Protein AF-A0A087T922-F1 (afdb_monomer_lite)

pLDDT: mean 79.14, std 16.6, range [36.19, 95.75]

InterPro domains:
  IPR006621 Nose resistant-to-fluoxetine protein, N-terminal [PF20146] (92-234)
  IPR006621 Nose resistant-to-fluoxetine protein, N-terminal [SM00703] (89-254)
  IPR052728 Oxygen and lipid transport regulator [PTHR11161] (80-289)

Structure (mmCIF, N/CA/C/O backbone):
data_AF-A0A087T922-F1
#
_entry.id   AF-A0A087T922-F1
#
loop_
_atom_site.group_PDB
_atom_site.id
_atom_site.type_symbol
_atom_site.label_atom_id
_atom_site.label_alt_id
_atom_site.label_comp_id
_atom_site.label_asym_id
_atom_site.label_entity_id
_atom_site.label_seq_id
_atom_site.pdbx_PDB_ins_code
_atom_site.Cartn_x
_atom_site.Cartn_y
_atom_site.Cartn_z
_atom_site.occupancy
_atom_site.B_iso_or_equiv
_atom_site.auth_seq_id
_atom_site.auth_comp_id
_atom_site.auth_asym_id
_atom_site.auth_atom_id
_atom_site.pdbx_PDB_model_num
ATOM 1 N N . MET A 1 1 ? 35.712 -19.253 -47.007 1.00 46.88 1 MET A N 1
ATOM 2 C CA . MET A 1 1 ? 35.927 -18.310 -45.884 1.00 46.88 1 MET A CA 1
ATOM 3 C C . MET A 1 1 ? 34.688 -18.091 -45.005 1.00 46.88 1 MET A C 1
ATOM 5 O O . MET A 1 1 ? 34.848 -18.107 -43.796 1.00 46.88 1 MET A O 1
ATOM 9 N N . ALA A 1 2 ? 33.461 -18.000 -45.538 1.00 45.00 2 ALA A N 1
ATOM 10 C CA . ALA A 1 2 ? 32.244 -17.789 -44.726 1.00 45.00 2 ALA A CA 1
ATOM 11 C C . ALA A 1 2 ? 31.923 -18.900 -43.692 1.00 45.00 2 ALA A C 1
ATOM 13 O O . ALA A 1 2 ? 31.422 -18.611 -42.611 1.00 45.00 2 ALA A O 1
ATOM 14 N N . ARG A 1 3 ? 32.278 -20.165 -43.967 1.00 44.00 3 ARG A N 1
ATOM 15 C CA . ARG A 1 3 ? 32.088 -21.291 -43.026 1.00 44.00 3 ARG A CA 1
ATOM 16 C C . ARG A 1 3 ? 32.984 -21.233 -41.780 1.00 44.00 3 ARG A C 1
ATOM 18 O O . ARG A 1 3 ? 32.587 -21.737 -40.738 1.00 44.00 3 ARG A O 1
ATOM 25 N N . TYR A 1 4 ? 34.151 -20.594 -41.869 1.00 47.62 4 TYR A N 1
ATOM 26 C CA . TYR A 1 4 ? 35.076 -20.464 -40.735 1.00 47.62 4 TYR A CA 1
ATOM 27 C C . TYR A 1 4 ? 34.654 -19.358 -39.761 1.00 47.62 4 TYR A C 1
ATOM 29 O O . TYR A 1 4 ? 34.869 -19.488 -38.561 1.00 47.62 4 TYR A O 1
ATOM 37 N N . VAL A 1 5 ? 33.994 -18.303 -40.251 1.00 52.38 5 VAL A N 1
ATOM 38 C CA . VAL A 1 5 ? 33.525 -17.186 -39.413 1.00 52.38 5 VAL A CA 1
ATOM 39 C C . VAL A 1 5 ? 32.353 -17.614 -38.523 1.00 52.38 5 VAL A C 1
ATOM 41 O O . VAL A 1 5 ? 32.323 -17.266 -37.347 1.00 52.38 5 VAL A O 1
ATOM 44 N N . VAL A 1 6 ? 31.439 -18.438 -39.050 1.00 54.94 6 VAL A N 1
ATOM 45 C CA . VAL A 1 6 ? 30.295 -18.983 -38.295 1.00 54.94 6 VAL A CA 1
ATOM 46 C C . VAL A 1 6 ? 30.752 -19.989 -37.234 1.00 54.94 6 VAL A C 1
ATOM 48 O O . VAL A 1 6 ? 30.270 -19.953 -36.107 1.00 54.94 6 VAL A O 1
ATOM 51 N N . TYR A 1 7 ? 31.738 -20.833 -37.556 1.00 55.91 7 TYR A N 1
ATOM 52 C CA . TYR A 1 7 ? 32.341 -21.745 -36.578 1.00 55.91 7 TYR A CA 1
ATOM 53 C C . TYR A 1 7 ? 33.072 -20.991 -35.463 1.00 55.91 7 TYR A C 1
ATOM 55 O O . TYR A 1 7 ? 32.940 -21.346 -34.296 1.00 55.91 7 TYR A O 1
ATOM 63 N N . CYS A 1 8 ? 33.790 -19.917 -35.804 1.00 50.44 8 CYS A N 1
ATOM 64 C CA . CYS A 1 8 ? 34.473 -19.082 -34.818 1.00 50.44 8 CYS A CA 1
ATOM 65 C C . CYS A 1 8 ? 33.473 -18.387 -33.875 1.00 50.44 8 CYS A C 1
ATOM 67 O O . CYS A 1 8 ? 33.693 -18.363 -32.670 1.00 50.44 8 CYS A O 1
ATOM 69 N N . TRP A 1 9 ? 32.329 -17.921 -34.395 1.00 54.78 9 TRP A N 1
ATOM 70 C CA . TRP A 1 9 ? 31.249 -17.333 -33.590 1.00 54.78 9 TRP A CA 1
ATOM 71 C C . TRP A 1 9 ? 30.543 -18.337 -32.669 1.00 54.78 9 TRP A C 1
ATOM 73 O O . TRP A 1 9 ? 30.231 -18.012 -31.528 1.00 54.78 9 TRP A O 1
ATOM 83 N N . LEU A 1 10 ? 30.311 -19.570 -33.125 1.00 54.94 10 LEU A N 1
ATOM 84 C CA . LEU A 1 10 ? 29.690 -20.611 -32.297 1.00 54.94 10 LEU A CA 1
ATOM 85 C C . LEU A 1 10 ? 30.625 -21.092 -31.178 1.00 54.94 10 LEU A C 1
ATOM 87 O O . LEU A 1 10 ? 30.169 -21.373 -30.069 1.00 54.94 10 LEU A O 1
ATOM 91 N N . ILE A 1 11 ? 31.935 -21.131 -31.438 1.00 63.56 11 ILE A N 1
ATOM 92 C CA . ILE A 1 11 ? 32.941 -21.501 -30.435 1.00 63.56 11 ILE A CA 1
ATOM 93 C C . ILE A 1 11 ? 33.107 -20.387 -29.394 1.00 63.56 11 ILE A C 1
ATOM 95 O O . ILE A 1 11 ? 33.157 -20.688 -28.203 1.00 63.56 11 ILE A O 1
ATOM 99 N N . THR A 1 12 ? 33.124 -19.109 -29.792 1.00 59.47 12 THR A N 1
ATOM 100 C CA . THR A 1 12 ? 33.213 -17.998 -28.827 1.00 59.47 12 THR A CA 1
ATOM 101 C C . THR A 1 12 ? 31.952 -17.876 -27.972 1.00 59.47 12 THR A C 1
ATOM 103 O O . THR A 1 12 ? 32.062 -17.646 -26.769 1.00 59.47 12 THR A O 1
ATOM 106 N N . PHE A 1 13 ? 30.765 -18.111 -28.539 1.00 59.62 13 PHE A N 1
ATOM 107 C CA . PHE A 1 13 ? 29.508 -18.095 -27.783 1.00 59.62 13 PHE A CA 1
ATOM 108 C C . PHE A 1 13 ? 29.418 -19.266 -26.789 1.00 59.62 13 PHE A C 1
ATOM 110 O O . PHE A 1 13 ? 29.043 -19.068 -25.635 1.00 59.62 13 PHE A O 1
ATOM 117 N N . SER A 1 14 ? 29.860 -20.463 -27.192 1.00 58.66 14 SER A N 1
ATOM 118 C CA . SER A 1 14 ? 30.008 -21.631 -26.308 1.00 58.66 14 SER A CA 1
ATOM 119 C C . SER A 1 14 ? 30.983 -21.366 -25.151 1.00 58.66 14 SER A C 1
ATOM 121 O O . SER A 1 14 ? 30.680 -21.664 -23.995 1.00 58.66 14 SER A O 1
ATOM 123 N N . TYR A 1 15 ? 32.118 -20.713 -25.428 1.00 59.41 15 TYR A N 1
ATOM 124 C CA . TYR A 1 15 ? 33.128 -20.392 -24.415 1.00 59.41 15 TYR A CA 1
ATOM 125 C C . TYR A 1 15 ? 32.652 -19.327 -23.411 1.00 59.41 15 TYR A C 1
ATOM 127 O O . TYR A 1 15 ? 32.953 -19.416 -22.221 1.00 59.41 15 TYR A O 1
ATOM 135 N N . ILE A 1 16 ? 31.856 -18.347 -23.858 1.00 59.47 16 ILE A N 1
ATOM 136 C CA . ILE A 1 16 ? 31.241 -17.326 -22.989 1.00 59.47 16 ILE A CA 1
ATOM 137 C C . ILE A 1 16 ? 30.156 -17.944 -22.096 1.00 59.47 16 ILE A C 1
ATOM 139 O O . ILE A 1 16 ? 30.060 -17.592 -20.919 1.00 59.47 16 ILE A O 1
ATOM 143 N N . VAL A 1 17 ? 29.368 -18.893 -22.612 1.00 54.69 17 VAL A N 1
ATOM 144 C CA . VAL A 1 17 ? 28.369 -19.624 -21.815 1.00 54.69 17 VAL A CA 1
ATOM 145 C C . VAL A 1 17 ? 29.054 -20.525 -20.781 1.00 54.69 17 VAL A C 1
ATOM 147 O O . VAL A 1 17 ? 28.658 -20.519 -19.619 1.00 54.69 17 VAL A O 1
ATOM 150 N N . LEU A 1 18 ? 30.144 -21.210 -21.142 1.00 53.03 18 LEU A N 1
ATOM 151 C CA . LEU A 1 18 ? 30.932 -22.018 -20.203 1.00 53.03 18 LEU A CA 1
ATOM 152 C C . LEU A 1 18 ? 31.628 -21.173 -19.121 1.00 53.03 18 LEU A C 1
ATOM 154 O O . LEU A 1 18 ? 31.643 -21.577 -17.959 1.00 53.03 18 LEU A O 1
ATOM 158 N N . LEU A 1 19 ? 32.131 -19.978 -19.449 1.00 50.09 19 LEU A N 1
ATOM 159 C CA . LEU A 1 19 ? 32.723 -19.064 -18.460 1.00 50.09 19 LEU A CA 1
ATOM 160 C C . LEU A 1 19 ? 31.688 -18.489 -17.478 1.00 50.09 19 LEU A C 1
ATOM 162 O O . LEU A 1 19 ? 31.996 -18.355 -16.294 1.00 50.09 19 LEU A O 1
ATOM 166 N N . ASN A 1 20 ? 30.457 -18.217 -17.925 1.00 47.72 20 ASN A N 1
ATOM 167 C CA . ASN A 1 20 ? 29.383 -17.735 -17.044 1.00 47.72 20 ASN A CA 1
ATOM 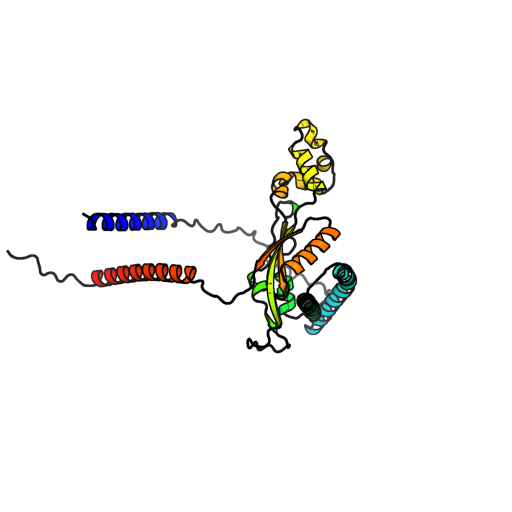168 C C . ASN A 1 20 ? 28.758 -18.852 -16.191 1.00 47.72 20 ASN A C 1
ATOM 170 O O . ASN A 1 20 ? 28.326 -18.601 -15.067 1.00 47.72 20 ASN A O 1
ATOM 174 N N . VAL A 1 21 ? 28.761 -20.101 -16.670 1.00 48.81 21 VAL A N 1
ATOM 175 C CA . VAL A 1 21 ? 28.327 -21.262 -15.873 1.00 48.81 21 VAL A CA 1
ATOM 176 C C . VAL A 1 21 ? 29.380 -21.631 -14.817 1.00 48.81 21 VAL A C 1
ATOM 178 O O . VAL A 1 21 ? 29.024 -22.045 -13.713 1.00 48.81 21 VAL A O 1
ATOM 181 N N . CYS A 1 22 ? 30.671 -21.391 -15.078 1.00 43.53 22 CYS A N 1
ATOM 182 C CA . CYS A 1 22 ? 31.738 -21.673 -14.111 1.00 43.53 22 CYS A CA 1
ATOM 183 C C . CYS A 1 22 ? 31.907 -20.606 -13.008 1.00 43.53 22 CYS A C 1
ATOM 185 O O . CYS A 1 22 ? 32.502 -20.908 -11.972 1.00 43.53 22 CYS A O 1
ATOM 187 N N . SER A 1 23 ? 31.358 -19.390 -13.156 1.00 39.56 23 SER A N 1
ATOM 188 C CA . SER A 1 23 ? 31.360 -18.374 -12.085 1.00 39.56 23 SER A CA 1
ATOM 189 C C . SER A 1 23 ? 30.175 -18.477 -11.115 1.00 39.56 23 SER A C 1
ATOM 191 O O . SER A 1 23 ? 30.187 -17.824 -10.075 1.00 39.56 23 SER A O 1
ATOM 193 N N . ALA A 1 24 ? 29.172 -19.313 -11.404 1.00 41.28 24 ALA A N 1
ATOM 194 C CA . ALA A 1 24 ? 28.015 -19.534 -10.527 1.00 41.28 24 ALA A CA 1
ATOM 195 C C . ALA A 1 24 ? 28.198 -20.713 -9.542 1.00 41.28 24 ALA A C 1
ATOM 197 O O . ALA A 1 24 ? 27.322 -21.002 -8.728 1.00 41.28 24 ALA A O 1
ATOM 198 N N . GLY A 1 25 ? 29.359 -21.376 -9.566 1.00 42.69 25 GLY A N 1
ATOM 199 C CA . GLY A 1 25 ? 29.716 -22.493 -8.689 1.00 42.69 25 GLY A CA 1
ATOM 200 C C . GLY A 1 25 ? 30.422 -22.070 -7.400 1.00 42.69 25 GLY A C 1
ATOM 201 O O . GLY A 1 25 ? 31.528 -22.533 -7.128 1.00 42.69 25 GLY A O 1
ATOM 202 N N . ARG A 1 26 ? 29.823 -21.172 -6.607 1.00 40.91 26 ARG A N 1
ATOM 203 C CA . ARG A 1 26 ? 30.175 -21.005 -5.182 1.00 40.91 26 ARG A CA 1
ATOM 204 C C . ARG A 1 26 ? 29.071 -20.270 -4.414 1.00 40.91 26 ARG A C 1
ATOM 206 O O . ARG A 1 26 ? 29.281 -19.194 -3.860 1.00 40.91 26 ARG A O 1
ATOM 213 N N . LEU A 1 27 ? 27.882 -20.874 -4.339 1.00 37.88 27 LEU A N 1
ATOM 214 C CA . LEU A 1 27 ? 26.933 -20.537 -3.276 1.00 37.88 27 LEU A CA 1
ATOM 215 C C . LEU A 1 27 ? 27.513 -21.042 -1.954 1.00 37.88 27 LEU A C 1
ATOM 217 O O . LEU A 1 27 ? 27.474 -22.222 -1.608 1.00 37.88 27 LEU A O 1
ATOM 221 N N . ASN A 1 28 ? 28.168 -20.106 -1.279 1.00 36.19 28 ASN A N 1
ATOM 222 C CA . ASN A 1 28 ? 28.832 -20.282 -0.010 1.00 36.19 28 ASN A CA 1
ATOM 223 C C . ASN A 1 28 ? 27.790 -20.589 1.070 1.00 36.19 28 ASN A C 1
ATOM 225 O O . ASN A 1 28 ? 26.957 -19.749 1.399 1.00 36.19 28 ASN A O 1
ATOM 229 N N . LYS A 1 29 ? 27.872 -21.823 1.570 1.00 41.12 29 LYS A N 1
ATOM 230 C CA . LYS A 1 29 ? 27.677 -22.248 2.958 1.00 41.12 29 LYS A CA 1
ATOM 231 C C . LYS A 1 29 ? 26.643 -21.437 3.744 1.00 41.12 29 LYS A C 1
ATOM 233 O O . LYS A 1 29 ? 26.932 -20.355 4.254 1.00 41.12 29 LYS A O 1
ATOM 238 N N . SER A 1 30 ? 25.473 -22.058 3.898 1.00 38.88 30 SER A N 1
ATOM 239 C CA . SER A 1 30 ? 24.501 -21.810 4.964 1.00 38.88 30 SER A CA 1
ATOM 240 C C . SER A 1 30 ? 25.195 -21.277 6.222 1.00 38.88 30 SER A C 1
ATOM 242 O O . SER A 1 30 ? 25.949 -21.995 6.887 1.00 38.88 30 SER A O 1
ATOM 244 N N . ARG A 1 31 ? 24.974 -19.995 6.534 1.00 43.97 31 ARG A N 1
ATOM 245 C CA . ARG A 1 31 ? 25.177 -19.509 7.894 1.00 43.97 31 ARG A CA 1
ATOM 246 C C . ARG A 1 31 ? 24.088 -20.180 8.712 1.00 43.97 31 ARG A C 1
ATOM 248 O O . ARG A 1 31 ? 22.938 -19.762 8.656 1.00 43.97 31 ARG A O 1
ATOM 255 N N . ASN A 1 32 ? 24.463 -21.228 9.438 1.00 42.94 32 ASN A N 1
ATOM 256 C CA . ASN A 1 32 ? 23.651 -21.742 10.526 1.00 42.94 32 ASN A CA 1
ATOM 257 C C . ASN A 1 32 ? 23.340 -20.547 11.430 1.00 42.94 32 ASN A C 1
ATOM 259 O O . ASN A 1 32 ? 24.245 -19.980 12.046 1.00 42.94 32 ASN A O 1
ATOM 263 N N . ALA A 1 33 ? 22.082 -20.113 11.438 1.00 45.25 33 ALA A N 1
ATOM 264 C CA . ALA A 1 33 ? 21.604 -19.209 12.458 1.00 45.25 33 ALA A CA 1
ATOM 265 C C . ALA A 1 33 ? 21.781 -19.950 13.784 1.00 45.25 33 ALA A C 1
ATOM 267 O O . ALA A 1 33 ? 21.158 -20.984 14.021 1.00 45.25 33 ALA A O 1
ATOM 268 N N . ILE A 1 34 ? 22.706 -19.465 14.606 1.00 47.25 34 ILE A N 1
ATOM 269 C CA . ILE A 1 34 ? 22.811 -19.878 15.998 1.00 47.25 34 ILE A CA 1
ATOM 270 C C . ILE A 1 34 ? 21.606 -19.230 16.671 1.00 47.25 34 ILE A C 1
ATOM 272 O O . ILE A 1 34 ? 21.662 -18.080 17.100 1.00 47.25 34 ILE A O 1
ATOM 276 N N . PHE A 1 35 ? 20.482 -19.939 16.672 1.00 48.03 35 PHE A N 1
ATOM 277 C CA . PHE A 1 35 ? 19.413 -19.626 17.600 1.00 48.03 35 PHE A CA 1
ATOM 278 C C . PHE A 1 35 ? 19.973 -19.902 19.000 1.00 48.03 35 PHE A C 1
ATOM 280 O O . PHE A 1 35 ? 20.582 -20.960 19.197 1.00 48.03 35 PHE A O 1
ATOM 287 N N . PRO A 1 36 ? 19.851 -18.971 19.962 1.00 61.53 36 PRO A N 1
ATOM 288 C CA . PRO A 1 36 ? 20.126 -19.318 21.346 1.00 61.53 36 PRO A CA 1
ATOM 289 C C . PRO A 1 36 ? 19.274 -20.544 21.675 1.00 61.53 36 PRO A C 1
ATOM 291 O O . PRO A 1 36 ? 18.092 -20.580 21.327 1.00 61.53 36 PRO A O 1
ATOM 294 N N . ASN A 1 37 ? 19.887 -21.560 22.287 1.00 58.50 37 ASN A N 1
ATOM 295 C CA . ASN A 1 37 ? 19.133 -22.661 22.866 1.00 58.50 37 ASN A CA 1
ATOM 296 C C . ASN A 1 37 ? 18.149 -22.031 23.846 1.00 58.50 37 ASN A C 1
ATOM 298 O O . ASN A 1 37 ? 18.550 -21.567 24.915 1.00 58.50 37 ASN A O 1
ATOM 302 N N . TYR A 1 38 ? 16.881 -21.960 23.450 1.00 59.91 38 TYR A N 1
ATOM 303 C CA . TYR A 1 38 ? 15.832 -21.702 24.410 1.00 59.91 38 TYR A CA 1
ATOM 304 C C . TYR A 1 38 ? 15.901 -22.843 25.425 1.00 59.91 38 TYR A C 1
ATOM 306 O O . TYR A 1 38 ? 16.051 -24.002 25.014 1.00 59.91 38 TYR A O 1
ATOM 314 N N . PRO A 1 39 ? 15.873 -22.541 26.733 1.00 71.31 39 PRO A N 1
ATOM 315 C CA . PRO A 1 39 ? 15.770 -23.593 27.725 1.00 71.31 39 PRO A CA 1
ATOM 316 C C . PRO A 1 39 ? 14.561 -24.469 27.366 1.00 71.31 39 PRO A C 1
ATOM 318 O O . PRO A 1 39 ? 13.549 -23.936 26.895 1.00 71.31 39 PRO A O 1
ATOM 321 N N . PRO A 1 40 ? 14.656 -25.799 27.527 1.00 60.53 40 PRO A N 1
ATOM 322 C CA . PRO A 1 40 ? 13.488 -26.646 27.375 1.00 60.53 40 PRO A CA 1
ATOM 323 C C . PRO A 1 40 ? 12.408 -26.104 28.311 1.00 60.53 40 PRO A C 1
ATOM 325 O O . PRO A 1 40 ? 12.686 -25.800 29.471 1.00 60.53 40 PRO A O 1
ATOM 328 N N . ILE A 1 41 ? 11.201 -25.927 27.780 1.00 61.84 41 ILE A N 1
ATOM 329 C CA . ILE A 1 41 ? 10.028 -25.520 28.550 1.00 61.84 41 ILE A CA 1
ATOM 330 C C . ILE A 1 41 ? 9.747 -26.670 29.528 1.00 61.84 41 ILE A C 1
ATOM 332 O O . ILE A 1 41 ? 9.086 -27.642 29.179 1.00 61.84 41 ILE A O 1
ATOM 336 N N . THR A 1 42 ? 10.362 -26.629 30.711 1.00 61.12 42 THR A N 1
ATOM 337 C CA . THR A 1 42 ? 10.165 -27.608 31.795 1.00 61.12 42 THR A CA 1
ATOM 338 C C . THR A 1 42 ? 9.293 -27.068 32.915 1.00 61.12 42 THR A C 1
ATOM 340 O O . THR A 1 42 ? 9.058 -27.767 33.894 1.00 61.12 42 THR A O 1
ATOM 343 N N . GLU A 1 43 ? 8.769 -25.858 32.769 1.00 50.34 43 GLU A N 1
ATOM 344 C CA . GLU A 1 43 ? 7.617 -25.433 33.543 1.00 50.34 43 GLU A CA 1
ATOM 345 C C . GLU A 1 43 ? 6.389 -25.715 32.688 1.00 50.34 43 GLU A C 1
ATOM 347 O O . GLU A 1 43 ? 6.182 -25.101 31.641 1.00 50.34 43 GLU A O 1
ATOM 352 N N . ILE A 1 44 ? 5.584 -26.680 33.136 1.00 55.34 44 ILE A N 1
ATOM 353 C CA . ILE A 1 44 ? 4.148 -26.624 32.895 1.00 55.34 44 ILE A CA 1
ATOM 354 C C . ILE A 1 44 ? 3.747 -25.295 33.529 1.00 55.34 44 ILE A C 1
ATOM 356 O O . ILE A 1 44 ? 3.598 -25.201 34.745 1.00 55.34 44 ILE A O 1
ATOM 360 N N . VAL A 1 45 ? 3.714 -24.239 32.720 1.00 52.47 45 VAL A N 1
ATOM 361 C CA . VAL A 1 45 ? 3.006 -23.027 33.093 1.00 52.47 45 VAL A CA 1
ATOM 362 C C . VAL A 1 45 ? 1.573 -23.512 33.229 1.00 52.47 45 VAL A C 1
ATOM 364 O O . VAL A 1 45 ? 0.948 -23.849 32.226 1.00 52.47 45 VAL A O 1
ATOM 367 N N . GLU A 1 46 ? 1.106 -23.680 34.466 1.00 51.31 46 GLU A N 1
ATOM 368 C CA . GLU A 1 46 ? -0.323 -23.749 34.730 1.00 51.31 46 GLU A CA 1
ATOM 369 C C . GLU A 1 46 ? -0.897 -22.489 34.086 1.00 51.31 46 GLU A C 1
ATOM 371 O O . GLU A 1 46 ? -0.653 -21.377 34.561 1.00 51.31 46 GLU A O 1
ATOM 376 N N . GLU A 1 47 ? -1.550 -22.658 32.932 1.00 54.78 47 GLU A N 1
ATOM 377 C CA . GLU A 1 47 ? -2.367 -21.607 32.351 1.00 54.78 47 GLU A CA 1
ATOM 378 C C . GLU A 1 47 ? -3.327 -21.187 33.465 1.00 54.78 47 GLU A C 1
ATOM 380 O O . GLU A 1 47 ? -4.076 -22.032 33.971 1.00 54.78 47 GLU A O 1
ATOM 385 N N . PRO A 1 48 ? -3.266 -19.930 33.939 1.00 50.12 48 PRO A N 1
ATOM 386 C CA . PRO A 1 48 ? -4.275 -19.470 34.870 1.00 50.12 48 PRO A CA 1
ATOM 387 C C . PRO A 1 48 ? -5.617 -19.659 34.165 1.00 50.12 48 PRO A C 1
ATOM 389 O O . PRO A 1 48 ? -5.719 -19.313 32.990 1.00 50.12 48 PRO A O 1
ATOM 392 N N . GLU A 1 49 ? -6.622 -20.215 34.854 1.00 51.78 49 GLU A N 1
ATOM 393 C CA . GLU A 1 49 ? -8.006 -20.227 34.366 1.00 51.78 49 GLU A CA 1
ATOM 394 C C . GLU A 1 49 ? -8.418 -18.776 34.082 1.00 51.78 49 GLU A C 1
ATOM 396 O O . GLU A 1 49 ? -8.893 -18.037 34.951 1.00 51.78 49 GLU A O 1
ATOM 401 N N . GLU A 1 50 ? -8.170 -18.333 32.852 1.00 49.03 50 GLU A N 1
ATOM 402 C CA . GLU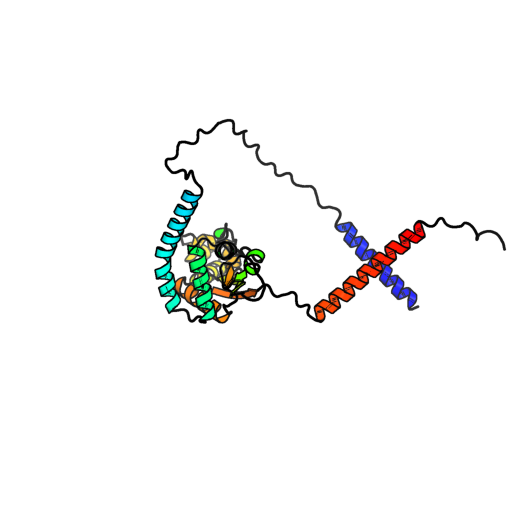 A 1 50 ? -8.521 -17.012 32.392 1.00 49.03 50 GLU A CA 1
ATOM 403 C C . GLU A 1 50 ? -10.006 -17.085 32.063 1.00 49.03 50 GLU A C 1
ATOM 405 O O . GLU A 1 50 ? -10.446 -17.683 31.079 1.00 49.03 50 GLU A O 1
ATOM 410 N N . ASN A 1 51 ? -10.798 -16.527 32.974 1.00 52.31 51 ASN A N 1
ATOM 411 C CA . ASN A 1 51 ? -12.238 -16.359 32.854 1.00 52.31 51 ASN A CA 1
ATOM 412 C C . ASN A 1 51 ? -12.536 -15.557 31.565 1.00 52.31 51 ASN A C 1
ATOM 414 O O . ASN A 1 51 ? -12.605 -14.328 31.577 1.00 52.31 51 ASN A O 1
ATOM 418 N N . GLY A 1 52 ? -12.625 -16.246 30.424 1.00 61.62 52 GLY A N 1
ATOM 419 C CA . GLY A 1 52 ? -12.617 -15.615 29.103 1.00 61.62 52 GLY A CA 1
ATOM 420 C C . GLY A 1 52 ? -12.258 -16.523 27.923 1.00 61.62 52 GLY A C 1
ATOM 421 O O . GLY A 1 52 ? -12.496 -16.107 26.783 1.00 61.62 52 GLY A O 1
ATOM 422 N N . GLU A 1 53 ? -11.740 -17.733 28.157 1.00 65.00 53 GLU A N 1
ATOM 423 C CA . GLU A 1 53 ? -11.510 -18.708 27.087 1.00 65.00 53 GLU A CA 1
ATOM 424 C C . GLU A 1 53 ? -12.813 -19.101 26.383 1.00 65.00 53 GLU A C 1
ATOM 426 O O . GLU A 1 53 ? -13.773 -19.581 26.991 1.00 65.00 53 GLU A O 1
ATOM 431 N N . LEU A 1 54 ? -12.836 -18.890 25.069 1.00 75.25 54 LEU A N 1
ATOM 432 C CA . LEU A 1 54 ? -13.915 -19.332 24.195 1.00 75.25 54 LEU A CA 1
ATOM 433 C C . LEU A 1 54 ? -13.710 -20.819 23.949 1.00 75.25 54 LEU A C 1
ATOM 435 O O . LEU A 1 54 ? -12.763 -21.213 23.270 1.00 75.25 54 LEU A O 1
ATOM 439 N N . LYS A 1 55 ? -14.580 -21.642 24.527 1.00 81.44 55 LYS A N 1
ATOM 440 C CA . LYS A 1 55 ? -14.414 -23.100 24.511 1.00 81.44 55 LYS A CA 1
ATOM 441 C C . LYS A 1 55 ? -14.917 -23.705 23.207 1.00 81.44 55 LYS A C 1
ATOM 443 O O . LYS A 1 55 ? -14.483 -24.787 22.820 1.00 81.44 55 LYS A O 1
ATOM 448 N N . THR A 1 56 ? -15.813 -22.999 22.516 1.00 88.06 56 THR A N 1
ATOM 449 C CA . THR A 1 56 ? -16.494 -23.500 21.321 1.00 88.06 56 THR A CA 1
ATOM 450 C C . THR A 1 56 ? -16.228 -22.612 20.109 1.00 88.06 56 THR A C 1
ATOM 452 O O . THR A 1 56 ? -16.218 -21.386 20.214 1.00 88.06 56 THR A O 1
ATOM 455 N N . PHE A 1 57 ? -16.080 -23.218 18.926 1.00 86.69 57 PHE A N 1
ATOM 456 C CA . PHE A 1 57 ? -15.904 -22.485 17.665 1.00 86.69 57 PHE A CA 1
ATOM 457 C C . PHE A 1 57 ? -17.047 -21.486 17.404 1.00 86.69 57 PHE A C 1
ATOM 459 O O . PHE A 1 57 ? -16.794 -20.349 17.010 1.00 86.69 57 PHE A O 1
ATOM 466 N N . ASP A 1 58 ? -18.288 -21.867 17.718 1.00 89.81 58 ASP A N 1
ATOM 467 C CA . ASP A 1 58 ? -19.468 -21.008 17.544 1.00 89.81 58 ASP A CA 1
ATOM 468 C C . ASP A 1 58 ? -19.414 -19.744 18.420 1.00 89.81 58 ASP A C 1
ATOM 470 O O . ASP A 1 58 ? -19.858 -18.664 18.014 1.00 89.81 58 ASP A O 1
ATOM 474 N N . GLU A 1 59 ? -18.835 -19.851 19.619 1.00 88.50 59 GLU A N 1
ATOM 475 C CA . GLU A 1 59 ? -18.643 -18.714 20.521 1.00 88.50 59 GLU A CA 1
ATOM 476 C C . GLU A 1 59 ? -17.583 -17.760 19.961 1.00 88.50 59 GLU A C 1
ATOM 478 O O . GLU A 1 59 ? -17.773 -16.540 19.988 1.00 88.50 59 GLU A O 1
ATOM 483 N N . VAL A 1 60 ? -16.495 -18.303 19.398 1.00 88.19 60 VAL A N 1
ATOM 484 C CA . VAL A 1 60 ? -15.452 -17.521 18.714 1.00 88.19 60 VAL A CA 1
ATOM 485 C C . VAL A 1 60 ? -16.038 -16.777 17.521 1.00 88.19 60 VAL A C 1
ATOM 487 O O . VAL A 1 60 ? -15.852 -15.564 17.405 1.00 88.19 60 VAL A O 1
ATOM 490 N N . GLU A 1 61 ? -16.787 -17.468 16.663 1.00 87.44 61 GLU A N 1
ATOM 491 C CA . GLU A 1 61 ? -17.395 -16.871 15.475 1.00 87.44 61 GLU A CA 1
ATOM 492 C C . GLU A 1 61 ? -18.385 -15.761 15.855 1.00 87.44 61 GLU A C 1
ATOM 494 O O . GLU A 1 61 ? -18.360 -14.670 15.280 1.00 87.44 61 GLU A O 1
ATOM 499 N N . THR A 1 62 ? -19.218 -15.999 16.870 1.00 88.88 62 THR A N 1
ATOM 500 C CA . THR A 1 62 ? -20.184 -15.009 17.366 1.00 88.88 62 THR A CA 1
ATOM 501 C C . THR A 1 62 ? -19.478 -13.782 17.941 1.00 88.88 62 THR A C 1
ATOM 503 O O . THR A 1 62 ? -19.859 -12.647 17.640 1.00 88.88 62 THR A O 1
ATOM 506 N N . LYS A 1 63 ? -18.403 -13.980 18.715 1.00 90.38 63 LYS A N 1
ATOM 507 C CA . LYS A 1 63 ? -17.619 -12.875 19.279 1.00 90.38 63 LYS A CA 1
ATOM 508 C C . LYS A 1 63 ? -16.884 -12.091 18.191 1.00 90.38 63 LYS A C 1
ATOM 510 O O . LYS A 1 63 ? -16.894 -10.863 18.230 1.00 90.38 63 LYS A O 1
ATOM 515 N N . MET A 1 64 ? -16.315 -12.761 17.187 1.00 88.38 64 MET A N 1
ATOM 516 C CA . MET A 1 64 ? -15.692 -12.102 16.031 1.00 88.38 64 MET A CA 1
ATOM 517 C C . MET A 1 64 ? -16.699 -11.277 15.227 1.00 88.38 64 MET A C 1
ATOM 519 O O . MET A 1 64 ? -16.409 -10.128 14.888 1.00 88.38 64 MET A O 1
ATOM 523 N N . LYS A 1 65 ? -17.893 -11.823 14.961 1.00 88.25 65 LYS A N 1
ATOM 524 C CA . LYS A 1 65 ? -18.984 -11.088 14.302 1.00 88.25 65 LYS A CA 1
ATOM 525 C C . LYS A 1 65 ? -19.364 -9.838 15.091 1.00 88.25 65 LYS A C 1
ATOM 527 O O . LYS A 1 65 ? -19.423 -8.757 14.511 1.00 88.25 65 LYS A O 1
ATOM 532 N N . GLY A 1 66 ? -19.521 -9.961 16.411 1.00 89.56 66 GLY A N 1
ATOM 533 C CA . GLY A 1 66 ? -19.793 -8.823 17.294 1.00 89.56 66 GLY A CA 1
ATOM 534 C C . GLY A 1 66 ? -18.709 -7.740 17.229 1.00 89.56 66 GLY A C 1
ATOM 535 O O . GLY A 1 66 ? -19.020 -6.564 17.046 1.00 89.56 66 GLY A O 1
ATOM 536 N N . LEU A 1 67 ? -17.429 -8.129 17.285 1.00 89.69 67 LEU A N 1
ATOM 537 C CA . LEU A 1 67 ? -16.303 -7.191 17.180 1.00 89.69 67 LEU A CA 1
ATOM 538 C C . LEU A 1 67 ? -16.295 -6.437 15.846 1.00 89.69 67 LEU A C 1
ATOM 540 O O . LEU A 1 67 ? -16.071 -5.226 15.814 1.00 89.69 67 LEU A O 1
ATOM 544 N N . ILE A 1 68 ? -16.552 -7.136 14.741 1.00 88.12 68 ILE A N 1
ATOM 545 C CA . ILE A 1 68 ? -16.592 -6.523 13.410 1.00 88.12 68 ILE A CA 1
ATOM 546 C C . ILE A 1 68 ? -17.773 -5.566 13.285 1.00 88.12 68 ILE A C 1
ATOM 548 O O . ILE A 1 68 ? -17.608 -4.462 12.761 1.00 88.12 68 ILE A O 1
ATOM 552 N N . GLU A 1 69 ? -18.947 -5.940 13.791 1.00 87.81 69 GLU A N 1
ATOM 553 C CA . GLU A 1 69 ? -20.101 -5.045 13.811 1.00 87.81 69 GLU A CA 1
ATOM 554 C C . GLU A 1 69 ? -19.814 -3.755 14.582 1.00 87.81 69 GLU A C 1
ATOM 556 O O . GLU A 1 69 ? -20.153 -2.669 14.105 1.00 87.81 69 GLU A O 1
ATOM 561 N N . ASP A 1 70 ? -19.157 -3.846 15.736 1.00 91.12 70 ASP A N 1
ATOM 562 C CA . ASP A 1 70 ? -18.813 -2.682 16.553 1.00 91.12 70 ASP A CA 1
ATOM 563 C C . ASP A 1 70 ? -17.787 -1.771 15.874 1.00 91.12 70 ASP A C 1
ATOM 565 O O . ASP A 1 70 ? -17.928 -0.542 15.894 1.00 91.12 70 ASP A O 1
ATOM 569 N N . VAL A 1 71 ? -16.776 -2.353 15.222 1.00 90.31 71 VAL A N 1
ATOM 570 C CA . VAL A 1 71 ? -15.815 -1.596 14.406 1.00 90.31 71 VAL A CA 1
ATOM 571 C C . VAL A 1 71 ? -16.540 -0.884 13.267 1.00 90.31 71 VAL A C 1
ATOM 573 O O . VAL A 1 71 ? -16.336 0.314 13.055 1.00 90.31 71 VAL A O 1
ATOM 576 N N . ILE A 1 72 ? -17.439 -1.575 12.567 1.00 86.81 72 ILE A N 1
ATOM 577 C CA . ILE A 1 72 ? -18.150 -0.994 11.430 1.00 86.81 72 ILE A CA 1
ATOM 578 C C . ILE A 1 72 ? -19.101 0.110 11.881 1.00 86.81 72 ILE A C 1
ATOM 580 O O . ILE A 1 72 ? -19.109 1.164 11.254 1.00 86.81 72 ILE A O 1
ATOM 584 N N . LYS A 1 73 ? -19.826 -0.045 12.995 1.00 88.88 73 LYS A N 1
ATOM 585 C CA . LYS A 1 73 ? -20.679 1.022 13.553 1.00 88.88 73 LYS A CA 1
ATOM 586 C C . LYS A 1 73 ? -19.887 2.298 13.855 1.00 88.88 73 LYS A C 1
ATOM 588 O O . LYS A 1 73 ? -20.394 3.394 13.623 1.00 88.88 73 LYS A O 1
ATOM 593 N N . LYS A 1 74 ? -18.637 2.176 14.320 1.00 89.94 74 LYS A N 1
ATOM 594 C CA . LYS A 1 74 ? -17.751 3.327 14.576 1.00 89.94 74 LYS A CA 1
ATOM 595 C C . LYS A 1 74 ? -17.211 3.961 13.292 1.00 89.94 74 LYS A C 1
ATOM 597 O O . LYS A 1 74 ? -17.100 5.182 13.220 1.00 89.94 74 LYS A O 1
ATOM 602 N N . VAL A 1 75 ? -16.883 3.154 12.286 1.00 87.25 75 VAL A N 1
ATOM 603 C CA . VAL A 1 75 ? -16.258 3.613 11.032 1.00 87.25 75 VAL A CA 1
ATOM 604 C C . VAL A 1 75 ? -17.286 4.138 10.020 1.00 87.25 75 VAL A C 1
ATOM 606 O O . VAL A 1 75 ? -17.009 5.098 9.300 1.00 87.25 75 VAL A O 1
ATOM 609 N N . LEU A 1 76 ? -18.497 3.577 9.997 1.00 84.38 76 LEU A N 1
ATOM 610 C CA . LEU A 1 76 ? -19.575 3.917 9.064 1.00 84.38 76 LEU A CA 1
ATOM 611 C C . LEU A 1 76 ? -19.875 5.427 8.959 1.00 84.38 76 LEU A C 1
ATOM 613 O O . LEU A 1 76 ? -19.923 5.919 7.832 1.00 84.38 76 LEU A O 1
ATOM 617 N N . PRO A 1 77 ? -20.034 6.205 10.051 1.00 85.75 77 PRO A N 1
ATOM 618 C CA . PRO A 1 77 ? -20.307 7.640 9.934 1.00 85.75 77 PRO A CA 1
ATOM 619 C C . PRO A 1 77 ? -19.158 8.423 9.285 1.00 85.75 77 PRO A C 1
ATOM 621 O O . PRO A 1 77 ? -19.413 9.396 8.574 1.00 85.75 77 PRO A O 1
ATOM 624 N N . TYR A 1 78 ? -17.906 8.004 9.488 1.00 82.50 78 TYR A N 1
ATOM 625 C CA . TYR A 1 78 ? -16.756 8.612 8.816 1.00 82.50 78 TYR A CA 1
ATOM 626 C C . TYR A 1 78 ? -16.749 8.268 7.331 1.00 82.50 78 TYR A C 1
ATOM 628 O O . TYR A 1 78 ? -16.589 9.159 6.502 1.00 82.50 78 TYR A O 1
ATOM 636 N N . VAL A 1 79 ? -17.001 7.001 6.990 1.00 81.44 79 VAL A N 1
ATOM 637 C CA . VAL A 1 79 ? -17.073 6.553 5.594 1.00 81.44 79 VAL A CA 1
ATOM 638 C C . VAL A 1 79 ? -18.207 7.253 4.851 1.00 81.44 79 VAL A C 1
ATOM 640 O O . VAL A 1 79 ? -17.976 7.726 3.747 1.00 81.44 79 VAL A O 1
ATOM 643 N N . ILE A 1 80 ? -19.395 7.397 5.449 1.00 80.75 80 ILE A N 1
ATOM 644 C CA . ILE A 1 80 ? -20.532 8.090 4.820 1.00 80.75 80 ILE A CA 1
ATOM 645 C C . ILE A 1 80 ? -20.187 9.557 4.547 1.00 80.75 80 ILE A C 1
ATOM 647 O O . ILE A 1 80 ? -20.373 10.023 3.423 1.00 80.75 80 ILE A O 1
ATOM 651 N N . ARG A 1 81 ? -19.639 10.273 5.539 1.00 80.69 81 ARG A N 1
ATOM 652 C CA . ARG A 1 81 ? -19.226 11.677 5.369 1.00 80.69 81 ARG A CA 1
ATOM 653 C C . ARG A 1 81 ? -18.169 11.822 4.282 1.00 80.69 81 ARG A C 1
ATOM 655 O O . ARG A 1 81 ? -18.333 12.648 3.396 1.00 80.69 81 ARG A O 1
ATOM 662 N N . SER A 1 82 ? -17.140 10.978 4.304 1.00 77.81 82 SER A N 1
ATOM 663 C CA . SER A 1 82 ? -16.105 10.987 3.271 1.00 77.81 82 SER A CA 1
ATOM 664 C C . SER A 1 82 ? -16.655 10.589 1.901 1.00 77.81 82 SER A C 1
ATOM 666 O O . SER A 1 82 ? -16.231 11.149 0.901 1.00 77.81 82 SER A O 1
ATOM 668 N N . SER A 1 83 ? -17.621 9.669 1.829 1.00 79.19 83 SER A N 1
ATOM 669 C CA . SER A 1 83 ? -18.221 9.229 0.564 1.00 79.19 83 SER A CA 1
ATOM 670 C C . SER A 1 83 ? -19.073 10.303 -0.106 1.00 79.19 83 SER A C 1
ATOM 672 O O . SER A 1 83 ? -19.146 10.317 -1.329 1.00 79.19 83 SER A O 1
ATOM 674 N N . ALA A 1 84 ? -19.665 11.228 0.660 1.00 79.88 84 ALA A N 1
ATOM 675 C CA . ALA A 1 84 ? -20.432 12.343 0.103 1.00 79.88 84 ALA A CA 1
ATOM 676 C C . ALA A 1 84 ? -19.553 13.290 -0.733 1.00 79.88 84 ALA A C 1
ATOM 678 O O . ALA A 1 84 ? -20.010 13.842 -1.732 1.00 79.88 84 ALA A O 1
ATOM 679 N N . ASP A 1 85 ? -18.279 13.423 -0.355 1.00 79.12 85 ASP A N 1
ATOM 680 C CA . ASP A 1 85 ? -17.298 14.252 -1.058 1.00 79.12 85 ASP A CA 1
ATOM 681 C C . ASP A 1 85 ? -16.612 13.515 -2.226 1.00 79.12 85 ASP A C 1
ATOM 683 O O . ASP A 1 85 ? -15.885 14.132 -3.010 1.00 79.12 85 ASP A O 1
ATOM 687 N N . ILE A 1 86 ? -16.814 12.197 -2.367 1.00 84.25 86 ILE A N 1
ATOM 688 C CA . ILE A 1 86 ? -16.177 11.373 -3.402 1.00 84.25 86 ILE A CA 1
ATOM 689 C C . ILE A 1 86 ? -17.170 11.119 -4.540 1.00 84.25 86 ILE A C 1
ATOM 691 O O . ILE A 1 86 ? -18.236 10.538 -4.359 1.00 84.25 86 ILE A O 1
ATOM 695 N N . ARG A 1 87 ? -16.786 11.495 -5.763 1.00 85.12 87 ARG A N 1
ATOM 696 C CA . ARG A 1 87 ? -17.562 11.190 -6.973 1.00 85.12 87 ARG A CA 1
ATOM 697 C C . ARG A 1 87 ? -17.119 9.835 -7.526 1.00 85.12 87 ARG A C 1
ATOM 699 O O . ARG A 1 87 ? -16.080 9.765 -8.170 1.00 85.12 87 ARG A O 1
ATOM 706 N N . LEU A 1 88 ? -17.893 8.784 -7.251 1.00 88.12 88 LEU A N 1
ATOM 707 C CA . LEU A 1 88 ? -17.652 7.424 -7.749 1.00 88.12 88 LEU A CA 1
ATOM 708 C C . LEU A 1 88 ? -18.656 7.017 -8.823 1.00 88.12 88 LEU A C 1
ATOM 710 O O . LEU A 1 88 ? -19.821 7.424 -8.790 1.00 88.12 88 LEU A O 1
ATOM 714 N N . SER A 1 89 ? -18.237 6.127 -9.719 1.00 91.94 89 SER A N 1
ATOM 715 C CA . SER A 1 89 ? -19.154 5.389 -10.579 1.00 91.94 89 SER A CA 1
ATOM 716 C C . SER A 1 89 ? -20.108 4.512 -9.751 1.00 91.94 89 SER A C 1
ATOM 718 O O . SER A 1 89 ? -19.735 3.908 -8.741 1.00 91.94 89 SER A O 1
ATOM 720 N N . GLY A 1 90 ? -21.364 4.389 -10.201 1.00 89.81 90 GLY A N 1
ATOM 721 C CA . GLY A 1 90 ? -22.368 3.572 -9.504 1.00 89.81 90 GLY A CA 1
ATOM 722 C C . GLY A 1 90 ? -21.970 2.094 -9.381 1.00 89.81 90 GLY A C 1
ATOM 723 O O . GLY A 1 90 ? -22.326 1.436 -8.405 1.00 89.81 90 GLY A O 1
ATOM 724 N N . ARG A 1 91 ? -21.175 1.583 -10.334 1.00 91.31 91 ARG A N 1
ATOM 725 C CA . ARG A 1 91 ? -20.633 0.215 -10.303 1.00 91.31 91 ARG A CA 1
ATOM 726 C C . ARG A 1 91 ? -19.551 0.060 -9.235 1.00 91.31 91 ARG A C 1
ATOM 728 O O . ARG A 1 91 ? -19.636 -0.870 -8.440 1.00 91.31 91 ARG A O 1
ATOM 735 N N . CYS A 1 92 ? -18.589 0.983 -9.171 1.00 92.06 92 CYS A N 1
ATOM 736 C CA . CYS A 1 92 ? -17.549 0.967 -8.143 1.00 92.06 92 CYS A CA 1
ATOM 737 C C . CYS A 1 92 ? -18.150 1.071 -6.736 1.00 92.06 92 CYS A C 1
ATOM 739 O O . CYS A 1 92 ? -17.828 0.269 -5.860 1.00 92.06 92 CYS A O 1
ATOM 741 N N . MET A 1 93 ? -19.099 1.990 -6.540 1.00 90.75 93 MET A N 1
ATOM 742 C CA . MET A 1 93 ? -19.794 2.163 -5.264 1.00 90.75 93 MET A CA 1
ATOM 743 C C . MET A 1 93 ? -20.529 0.884 -4.839 1.00 90.75 93 MET A C 1
ATOM 745 O O . MET A 1 93 ? -20.366 0.436 -3.706 1.00 90.75 93 MET A O 1
ATOM 749 N N . ALA A 1 94 ? -21.277 0.245 -5.747 1.00 91.44 94 ALA A N 1
ATOM 750 C CA . ALA A 1 94 ? -21.963 -1.016 -5.462 1.00 91.44 94 ALA A CA 1
ATOM 751 C C . ALA A 1 94 ? -20.995 -2.143 -5.059 1.00 91.44 94 ALA A C 1
ATOM 753 O O . ALA A 1 94 ? -21.278 -2.894 -4.122 1.00 91.44 94 ALA A O 1
ATOM 754 N N . SER A 1 95 ? -19.839 -2.249 -5.718 1.00 92.62 95 SER A N 1
ATOM 755 C CA . SER A 1 95 ? -18.816 -3.244 -5.382 1.00 92.62 95 SER A CA 1
ATOM 756 C C . SER A 1 95 ? -18.130 -2.968 -4.047 1.00 92.62 95 SER A C 1
ATOM 758 O O . SER A 1 95 ? -17.925 -3.901 -3.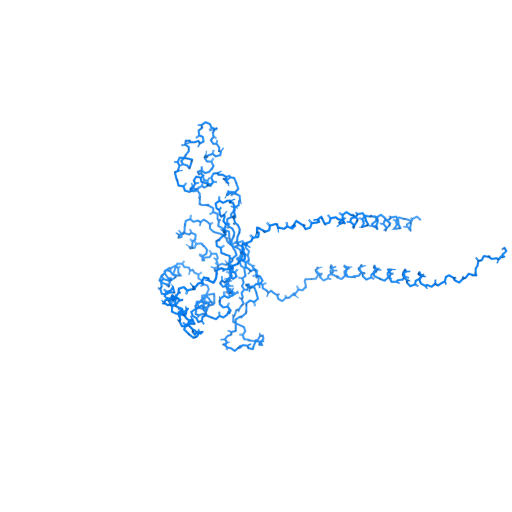272 1.00 92.62 95 SER A O 1
ATOM 760 N N . ILE A 1 96 ? -17.843 -1.703 -3.725 1.00 91.25 96 ILE A N 1
ATOM 761 C CA . ILE A 1 96 ? -17.314 -1.309 -2.410 1.00 91.25 96 ILE A CA 1
ATOM 762 C C . ILE A 1 96 ? -18.334 -1.628 -1.310 1.00 91.25 96 ILE A C 1
ATOM 764 O O . ILE A 1 96 ? -17.971 -2.204 -0.287 1.00 91.25 96 ILE A O 1
ATOM 768 N N . PHE A 1 97 ? -19.622 -1.340 -1.521 1.00 90.00 97 PHE A N 1
ATOM 769 C CA . PHE A 1 97 ? -20.664 -1.740 -0.570 1.00 90.00 97 PHE A CA 1
ATOM 770 C C . PHE A 1 97 ? -20.743 -3.255 -0.404 1.00 90.00 97 PHE A C 1
ATOM 772 O O . PHE A 1 97 ? -20.870 -3.739 0.720 1.00 90.00 97 PHE A O 1
ATOM 779 N N . LYS A 1 98 ? -20.622 -4.018 -1.495 1.00 91.38 98 LYS A N 1
ATOM 780 C CA . LYS A 1 98 ? -20.564 -5.479 -1.422 1.00 91.38 98 LYS A CA 1
ATOM 781 C C . LYS A 1 98 ? -19.361 -5.951 -0.603 1.00 91.38 98 LYS A C 1
ATOM 783 O O . LYS A 1 98 ? -19.533 -6.856 0.205 1.00 91.38 98 LYS A O 1
ATOM 788 N N . LEU A 1 99 ? -18.191 -5.325 -0.756 1.00 91.50 99 LEU A N 1
ATOM 789 C CA . LEU A 1 99 ? -17.000 -5.604 0.055 1.00 91.50 99 LEU A CA 1
ATOM 790 C C . LEU A 1 99 ? -17.254 -5.339 1.545 1.00 91.50 99 LEU A C 1
ATOM 792 O O . LEU A 1 99 ? -16.985 -6.209 2.367 1.00 91.50 99 LEU A O 1
ATOM 796 N N . VAL A 1 100 ? -17.854 -4.199 1.900 1.00 90.00 100 VAL A N 1
ATOM 797 C CA . VAL A 1 100 ? -18.204 -3.879 3.298 1.00 90.00 100 VAL A CA 1
ATOM 798 C C . VAL A 1 100 ? -19.182 -4.907 3.884 1.00 90.00 100 VAL A C 1
ATOM 800 O O . VAL A 1 100 ? -18.988 -5.374 5.005 1.00 90.00 100 VAL A O 1
ATOM 803 N N . LEU A 1 101 ? -20.206 -5.310 3.126 1.00 89.62 101 LEU A N 1
ATOM 804 C CA . LEU A 1 101 ? -21.149 -6.355 3.547 1.00 89.62 101 LEU A CA 1
ATOM 805 C C . LEU A 1 101 ? -20.486 -7.738 3.650 1.00 89.62 101 LEU A C 1
ATOM 807 O O . LEU A 1 101 ? -20.855 -8.534 4.512 1.00 89.62 101 LEU A O 1
ATOM 811 N N . GLY A 1 102 ? -19.515 -8.034 2.783 1.00 89.81 102 GLY A N 1
ATOM 812 C CA . GLY A 1 102 ? -18.716 -9.256 2.839 1.00 89.81 102 GLY A CA 1
ATOM 813 C C . GLY A 1 102 ? -17.849 -9.317 4.095 1.00 89.81 102 GLY A C 1
ATOM 814 O O . GLY A 1 102 ? -17.813 -10.354 4.754 1.00 89.81 102 GLY A O 1
ATOM 815 N N . MET A 1 103 ? -17.248 -8.187 4.482 1.00 89.81 103 MET A N 1
ATOM 816 C CA . MET A 1 103 ? -16.488 -8.043 5.729 1.00 89.81 103 MET A CA 1
ATOM 817 C C . MET A 1 103 ? -17.365 -8.259 6.966 1.00 89.81 103 MET A C 1
ATOM 819 O O . MET A 1 103 ? -16.973 -9.006 7.857 1.00 89.81 103 MET A O 1
ATOM 823 N N . GLN A 1 104 ? -18.576 -7.683 7.002 1.00 87.12 104 GLN A N 1
ATOM 824 C CA . GLN A 1 104 ? -19.546 -7.921 8.090 1.00 87.12 104 GLN A CA 1
ATOM 825 C C . GLN A 1 104 ? -19.873 -9.402 8.270 1.00 87.12 104 GLN A C 1
ATOM 827 O O . GLN A 1 104 ? -20.055 -9.882 9.383 1.00 87.12 104 GLN A O 1
ATOM 832 N N . LYS A 1 105 ? -19.965 -10.125 7.154 1.00 88.62 105 LYS A N 1
ATOM 833 C CA . LYS A 1 105 ? -20.316 -11.543 7.125 1.00 88.62 105 LYS A CA 1
ATOM 834 C C . LYS A 1 105 ? -19.109 -12.470 7.243 1.00 88.62 105 LYS A C 1
ATOM 836 O O . LYS A 1 105 ? -19.306 -13.674 7.107 1.00 88.62 105 LYS A O 1
ATOM 841 N N . LEU A 1 106 ? -17.899 -11.940 7.462 1.00 86.88 106 LEU A N 1
ATOM 842 C CA . LEU A 1 106 ? -16.656 -12.721 7.509 1.00 86.88 106 LEU A CA 1
ATOM 843 C C . LEU A 1 106 ? -16.469 -13.614 6.270 1.00 86.88 106 LEU A C 1
ATOM 845 O O . LEU A 1 106 ? -15.982 -14.739 6.358 1.00 86.88 106 LEU A O 1
ATOM 849 N N . GLN A 1 107 ? -16.888 -13.136 5.094 1.00 90.56 107 GLN A N 1
ATOM 850 C CA . GLN A 1 107 ? -16.739 -13.919 3.871 1.00 90.56 107 GLN A CA 1
ATOM 851 C C . GLN A 1 107 ? -15.265 -14.018 3.481 1.00 90.56 107 GLN A C 1
ATOM 853 O O . GLN A 1 107 ? -14.570 -13.004 3.431 1.00 90.56 107 GLN A O 1
ATOM 858 N N . GLU A 1 108 ? -14.823 -15.223 3.121 1.00 91.00 108 GLU A N 1
ATOM 859 C CA . GLU A 1 108 ? -13.429 -15.518 2.766 1.00 91.00 108 GLU A CA 1
ATOM 860 C C . GLU A 1 108 ? -12.860 -14.528 1.739 1.00 91.00 108 GLU A C 1
ATOM 862 O O . GLU A 1 108 ? -11.836 -13.902 1.987 1.00 91.00 108 GLU A O 1
ATOM 867 N N . TRP A 1 109 ? -13.557 -14.310 0.619 1.00 91.75 109 TRP A N 1
ATOM 868 C CA . TRP A 1 109 ? -13.106 -13.399 -0.438 1.00 91.75 109 TRP A CA 1
ATOM 869 C C . TRP A 1 109 ? -12.913 -11.953 0.049 1.00 91.75 109 TRP A C 1
ATOM 871 O O . TRP A 1 109 ? -12.006 -11.269 -0.414 1.00 91.75 109 TRP A O 1
ATOM 881 N N . ALA A 1 110 ? -13.746 -11.477 0.982 1.00 93.75 110 ALA A N 1
ATOM 882 C CA . ALA A 1 110 ? -13.681 -10.106 1.484 1.00 93.75 110 ALA A CA 1
ATOM 883 C C . ALA A 1 110 ? -12.489 -9.930 2.428 1.00 93.75 110 ALA A C 1
ATOM 885 O O . ALA A 1 110 ? -11.763 -8.941 2.329 1.00 93.75 110 ALA A O 1
ATOM 886 N N . ILE A 1 111 ? -12.263 -10.924 3.291 1.00 93.25 111 ILE A N 1
ATOM 887 C CA . ILE A 1 111 ? -11.112 -10.958 4.192 1.00 93.25 111 ILE A CA 1
ATOM 888 C C . ILE A 1 111 ? -9.813 -11.033 3.388 1.00 93.25 111 ILE A C 1
ATOM 890 O O . ILE A 1 111 ? -8.925 -10.229 3.649 1.00 93.25 111 ILE A O 1
ATOM 894 N N . LYS A 1 112 ? -9.738 -11.889 2.357 1.00 94.25 112 LYS A N 1
ATOM 895 C CA . LYS A 1 112 ? -8.577 -11.969 1.451 1.00 94.25 112 LYS A CA 1
ATOM 896 C C . LYS A 1 112 ? -8.263 -10.633 0.777 1.00 94.25 112 LYS A C 1
ATOM 898 O O . LYS A 1 112 ? -7.121 -10.197 0.780 1.00 94.25 112 LYS A O 1
ATOM 903 N N . MET A 1 113 ? -9.271 -9.914 0.265 1.00 94.50 113 MET A N 1
ATOM 904 C CA . MET A 1 113 ? -9.040 -8.586 -0.335 1.00 94.50 113 MET A CA 1
ATOM 905 C C . MET A 1 113 ? -8.444 -7.579 0.658 1.00 94.50 113 MET A C 1
ATOM 907 O O . MET A 1 113 ? -7.572 -6.784 0.299 1.00 94.50 113 MET A O 1
ATOM 911 N N . VAL A 1 114 ? -8.925 -7.575 1.904 1.00 93.62 114 VAL A N 1
ATOM 912 C CA . VAL A 1 114 ? -8.418 -6.654 2.931 1.00 93.62 114 VAL A CA 1
ATOM 913 C C . VAL A 1 114 ? -7.042 -7.087 3.434 1.00 93.62 114 VAL A C 1
ATOM 915 O O . VAL A 1 114 ? -6.189 -6.226 3.641 1.00 93.62 114 VAL A O 1
ATOM 918 N N . ASP A 1 115 ? -6.796 -8.386 3.591 1.00 94.31 115 ASP A N 1
ATOM 919 C CA . ASP A 1 115 ? -5.507 -8.904 4.052 1.00 94.31 115 ASP A CA 1
ATOM 920 C C . ASP A 1 115 ? -4.383 -8.672 3.033 1.00 94.31 115 ASP A C 1
ATOM 922 O O . ASP A 1 115 ? -3.286 -8.249 3.419 1.00 94.31 115 ASP A O 1
ATOM 926 N N . ALA A 1 116 ? -4.715 -8.806 1.743 1.00 95.50 116 ALA A N 1
ATOM 927 C CA . ALA A 1 116 ? -3.845 -8.531 0.605 1.00 95.50 116 ALA A CA 1
ATOM 928 C C . ALA A 1 116 ? -3.430 -7.051 0.485 1.00 95.50 116 ALA A C 1
ATOM 930 O O . ALA A 1 116 ? -2.463 -6.718 -0.203 1.00 95.50 116 ALA A O 1
ATOM 931 N N . THR A 1 117 ? -4.133 -6.131 1.154 1.00 94.56 117 THR A N 1
ATOM 932 C CA . THR A 1 117 ? -3.780 -4.705 1.160 1.00 94.56 117 THR A CA 1
ATOM 933 C C . THR A 1 117 ? -2.530 -4.442 2.011 1.00 94.56 117 THR A C 1
ATOM 935 O O . THR A 1 117 ? -2.342 -4.989 3.098 1.00 94.56 117 THR A O 1
ATOM 938 N N . GLY A 1 118 ? -1.663 -3.553 1.524 1.00 91.94 118 GLY A N 1
ATOM 939 C CA . GLY A 1 118 ? -0.426 -3.143 2.175 1.00 91.94 118 GLY A CA 1
ATOM 940 C C . GLY A 1 118 ? -0.667 -2.525 3.551 1.00 91.94 118 GLY A C 1
ATOM 941 O O . GLY A 1 118 ? -1.287 -1.471 3.691 1.00 91.94 118 GLY A O 1
ATOM 942 N N . LYS A 1 119 ? -0.133 -3.180 4.583 1.00 90.19 119 LYS A N 1
ATOM 943 C CA . LYS A 1 119 ? -0.215 -2.740 5.984 1.00 90.19 119 LYS A CA 1
ATOM 944 C C . LYS A 1 119 ? 0.870 -1.694 6.285 1.00 90.19 119 LYS A C 1
ATOM 946 O O . LYS A 1 119 ? 1.887 -1.678 5.594 1.00 90.19 119 LYS A O 1
ATOM 951 N N . PRO A 1 120 ? 0.734 -0.830 7.305 1.00 84.88 120 PRO A N 1
ATOM 952 C CA . PRO A 1 120 ? 1.816 0.075 7.694 1.00 84.88 120 PRO A CA 1
ATOM 953 C C . PRO A 1 120 ? 3.123 -0.701 7.936 1.00 84.88 120 PRO A C 1
ATOM 955 O O . PRO A 1 120 ? 3.124 -1.626 8.752 1.00 84.88 120 PRO A O 1
ATOM 958 N N . PRO A 1 121 ? 4.223 -0.384 7.226 1.00 83.19 121 PRO A N 1
ATOM 959 C CA . PRO A 1 121 ? 5.442 -1.162 7.357 1.00 83.19 121 PRO A CA 1
ATOM 960 C C . PRO A 1 121 ? 6.077 -0.966 8.734 1.00 83.19 121 PRO A C 1
ATOM 962 O O . PRO A 1 121 ? 6.087 0.130 9.299 1.00 83.19 121 PRO A O 1
ATOM 965 N N . SER A 1 122 ? 6.690 -2.021 9.256 1.00 86.62 122 SER A N 1
ATOM 966 C CA . SER A 1 122 ? 7.550 -1.905 10.431 1.00 86.62 122 SER A CA 1
ATOM 967 C C . SER A 1 122 ? 8.812 -1.112 10.084 1.00 86.62 122 SER A C 1
ATOM 969 O O . SER A 1 122 ? 9.380 -1.240 8.997 1.00 86.62 122 SER A O 1
ATOM 971 N N . GLY A 1 123 ? 9.276 -0.279 11.015 1.00 85.31 123 GLY A N 1
ATOM 972 C CA . GLY A 1 123 ? 10.504 0.492 10.810 1.00 85.31 123 GLY A CA 1
ATOM 973 C C . GLY A 1 123 ? 10.354 1.699 9.877 1.00 85.31 123 GLY A C 1
ATOM 974 O O . GLY A 1 123 ? 11.349 2.140 9.309 1.00 85.31 123 GLY A O 1
ATOM 975 N N . VAL A 1 124 ? 9.160 2.294 9.754 1.00 82.69 124 VAL A N 1
ATOM 976 C CA . VAL A 1 124 ? 8.961 3.571 9.028 1.00 82.69 124 VAL A CA 1
ATOM 977 C C . VAL A 1 124 ? 9.983 4.637 9.443 1.00 82.69 124 VAL A C 1
ATOM 979 O O . VAL A 1 124 ? 10.623 5.255 8.597 1.00 82.69 124 VAL A O 1
ATOM 982 N N . PHE A 1 125 ? 10.232 4.795 10.747 1.00 77.75 125 PHE A N 1
ATOM 983 C CA . PHE A 1 125 ? 11.231 5.740 11.271 1.00 77.75 125 PHE A CA 1
ATOM 984 C C . PHE A 1 125 ? 12.691 5.296 11.086 1.00 77.75 125 PHE A C 1
ATOM 986 O O . PHE A 1 125 ? 13.607 6.056 11.386 1.00 77.75 125 PHE A O 1
ATOM 993 N N . GLN A 1 126 ? 12.915 4.075 10.603 1.00 80.44 126 GLN A N 1
ATOM 994 C CA . GLN A 1 126 ? 14.228 3.533 10.248 1.00 80.44 126 GLN A CA 1
ATOM 995 C C . GLN A 1 126 ? 14.476 3.564 8.730 1.00 80.44 126 GLN A C 1
ATOM 997 O O . GLN A 1 126 ? 15.529 3.116 8.279 1.00 80.44 126 GLN A O 1
ATOM 1002 N N . GLY A 1 127 ? 13.536 4.119 7.954 1.00 78.81 127 GLY A N 1
ATOM 1003 C CA . GLY A 1 127 ? 13.643 4.270 6.504 1.00 78.81 127 GLY A CA 1
ATOM 1004 C C . GLY A 1 127 ? 12.805 3.281 5.692 1.00 78.81 127 GLY A C 1
ATOM 1005 O O . GLY A 1 127 ? 12.882 3.309 4.467 1.00 78.81 127 GLY A O 1
ATOM 1006 N N . THR A 1 128 ? 11.982 2.429 6.315 1.00 85.50 128 THR A N 1
ATOM 1007 C CA . THR A 1 128 ? 11.079 1.552 5.555 1.00 85.50 128 THR A CA 1
ATOM 1008 C C . THR A 1 128 ? 9.945 2.369 4.939 1.00 85.50 128 THR A C 1
ATOM 1010 O O . THR A 1 128 ? 9.058 2.854 5.639 1.00 85.50 128 THR A O 1
ATOM 1013 N N . SER A 1 129 ? 9.963 2.521 3.616 1.00 86.31 129 SER A N 1
ATOM 1014 C CA . SER A 1 129 ? 9.009 3.360 2.880 1.00 86.31 129 SER A CA 1
ATOM 1015 C C . SER A 1 129 ? 7.996 2.568 2.047 1.00 86.31 129 SER A C 1
ATOM 1017 O O . SER A 1 129 ? 7.055 3.151 1.521 1.00 86.31 129 SER A O 1
ATOM 1019 N N . MET A 1 130 ? 8.141 1.249 1.909 1.00 89.81 130 MET A N 1
ATOM 1020 C CA . MET A 1 130 ? 7.301 0.453 1.009 1.00 89.81 130 MET A CA 1
ATOM 1021 C C . MET A 1 130 ? 6.625 -0.697 1.754 1.00 89.81 130 MET A C 1
ATOM 1023 O O . MET A 1 130 ? 7.281 -1.432 2.486 1.00 89.81 130 MET A O 1
ATOM 1027 N N . SER A 1 131 ? 5.320 -0.856 1.536 1.00 91.69 131 SER A N 1
ATOM 1028 C CA . SER A 1 131 ? 4.534 -2.004 1.987 1.00 91.69 131 SER A CA 1
ATOM 1029 C C . SER A 1 131 ? 3.525 -2.397 0.916 1.00 91.69 131 SER A C 1
ATOM 1031 O O . SER A 1 131 ? 2.457 -1.807 0.793 1.00 91.69 131 SER A O 1
ATOM 1033 N N . LEU A 1 132 ? 3.890 -3.364 0.083 1.00 92.69 132 LEU A N 1
ATOM 1034 C CA . LEU A 1 132 ? 3.104 -3.705 -1.102 1.00 92.69 132 LEU A CA 1
ATOM 1035 C C . LEU A 1 132 ? 1.909 -4.622 -0.788 1.00 92.69 132 LEU A C 1
ATOM 1037 O O . LEU A 1 132 ? 0.950 -4.622 -1.540 1.00 92.69 132 LEU A O 1
ATOM 1041 N N . GLY A 1 133 ? 1.896 -5.320 0.348 1.00 93.12 133 GLY A N 1
ATOM 1042 C CA . GLY A 1 133 ? 0.871 -6.341 0.595 1.00 93.12 133 GLY A CA 1
ATOM 1043 C C . GLY A 1 133 ? 1.059 -7.557 -0.318 1.00 93.12 133 GLY A C 1
ATOM 1044 O O . GLY A 1 133 ? 2.165 -7.774 -0.821 1.00 93.12 133 GLY A O 1
ATOM 1045 N N . ASP A 1 134 ? -0.003 -8.339 -0.507 1.00 95.50 134 ASP A N 1
ATOM 1046 C CA . ASP A 1 134 ? 0.008 -9.543 -1.342 1.00 95.50 134 ASP A CA 1
ATOM 1047 C C . ASP A 1 134 ? -0.674 -9.267 -2.690 1.00 95.50 134 ASP A C 1
ATOM 1049 O O . ASP A 1 134 ? -1.887 -9.075 -2.799 1.00 95.50 134 ASP A O 1
ATOM 1053 N N . PHE A 1 135 ? 0.147 -9.190 -3.735 1.00 94.94 135 PHE A N 1
ATOM 1054 C CA . PHE A 1 135 ? -0.325 -8.940 -5.090 1.00 94.94 135 PHE A CA 1
ATOM 1055 C C . PHE A 1 135 ? -1.149 -10.110 -5.632 1.00 94.94 135 PHE A C 1
ATOM 1057 O O . PHE A 1 135 ? -2.237 -9.890 -6.170 1.00 94.94 135 PHE A O 1
ATOM 1064 N N . ASP A 1 136 ? -0.621 -11.328 -5.499 1.00 94.31 136 ASP A N 1
ATOM 1065 C CA . ASP A 1 136 ? -1.187 -12.526 -6.113 1.00 94.31 136 ASP A CA 1
ATOM 1066 C C . ASP A 1 136 ? -2.513 -12.884 -5.445 1.00 94.31 136 ASP A C 1
ATOM 1068 O O . ASP A 1 136 ? -3.488 -13.180 -6.137 1.00 94.31 136 ASP A O 1
ATOM 1072 N N . GLU A 1 137 ? -2.590 -12.750 -4.119 1.00 94.69 137 GLU A N 1
ATOM 1073 C CA . GLU A 1 137 ? -3.838 -12.929 -3.382 1.00 94.69 137 GLU A CA 1
ATOM 1074 C C . GLU A 1 137 ? -4.906 -11.931 -3.837 1.00 94.69 137 GLU A C 1
ATOM 1076 O O . GLU A 1 137 ? -6.040 -12.327 -4.102 1.00 94.69 137 GLU A O 1
ATOM 1081 N N . CYS A 1 138 ? -4.556 -10.649 -3.995 1.00 95.75 138 CYS A N 1
ATOM 1082 C CA . CYS A 1 138 ? -5.522 -9.640 -4.421 1.00 95.75 138 CYS A CA 1
ATOM 1083 C C . CYS A 1 138 ? -6.115 -9.950 -5.800 1.00 95.75 138 CYS A C 1
ATOM 1085 O O . CYS A 1 138 ? -7.334 -9.912 -5.972 1.00 95.75 138 CYS A O 1
ATOM 1087 N N . VAL A 1 139 ? -5.272 -10.233 -6.797 1.00 94.31 139 VAL A N 1
ATOM 1088 C CA . VAL A 1 139 ? -5.732 -10.398 -8.186 1.00 94.31 139 VAL A CA 1
ATOM 1089 C C . VAL A 1 139 ? -6.425 -11.740 -8.441 1.00 94.31 139 VAL A C 1
ATOM 1091 O O . VAL A 1 139 ? -7.099 -11.882 -9.462 1.00 94.31 139 VAL A O 1
ATOM 1094 N N . ASP A 1 140 ? -6.271 -12.719 -7.545 1.00 92.88 140 ASP A N 1
ATOM 1095 C CA . ASP A 1 140 ? -6.933 -14.024 -7.642 1.00 92.88 140 ASP A CA 1
ATOM 1096 C C . ASP A 1 140 ? -8.332 -14.048 -7.002 1.00 92.88 140 ASP A C 1
ATOM 1098 O O . ASP A 1 140 ? -9.120 -14.966 -7.246 1.00 92.88 140 ASP A O 1
ATOM 1102 N N . VAL A 1 141 ? -8.695 -13.022 -6.222 1.00 92.50 141 VAL A N 1
ATOM 1103 C CA . VAL A 1 141 ? -10.049 -12.914 -5.667 1.00 92.50 141 VAL A CA 1
ATOM 1104 C C . VAL A 1 141 ? -11.070 -12.712 -6.787 1.00 92.50 141 VAL A C 1
ATOM 1106 O O . VAL A 1 141 ? -11.030 -11.725 -7.519 1.00 92.50 141 VAL A O 1
ATOM 1109 N N . THR A 1 142 ? -12.055 -13.608 -6.853 1.00 90.88 142 THR A N 1
ATOM 1110 C CA . THR A 1 142 ? -13.209 -13.527 -7.759 1.00 90.88 142 THR A CA 1
ATOM 1111 C C . THR A 1 142 ? -14.509 -13.601 -6.964 1.00 90.88 142 THR A C 1
ATOM 1113 O O . THR A 1 142 ? -14.657 -14.397 -6.035 1.00 90.88 142 THR A O 1
ATOM 1116 N N . VAL A 1 143 ? -15.472 -12.739 -7.297 1.00 89.12 143 VAL A N 1
ATOM 1117 C CA . VAL A 1 143 ? -16.726 -12.600 -6.547 1.00 89.12 143 VAL A CA 1
ATOM 1118 C C . VAL A 1 143 ? -17.912 -12.791 -7.481 1.00 89.12 143 VAL A C 1
ATOM 1120 O O . VAL A 1 143 ? -18.188 -11.953 -8.335 1.00 89.12 143 VAL A O 1
ATOM 1123 N N . GLY A 1 144 ? -18.676 -13.865 -7.275 1.00 83.25 144 GLY A N 1
ATOM 1124 C CA . GLY A 1 144 ? -19.890 -14.165 -8.040 1.00 83.25 144 GLY A CA 1
ATOM 1125 C C . GLY A 1 144 ? -21.109 -13.312 -7.657 1.00 83.25 144 GLY A C 1
ATOM 1126 O O . GLY A 1 144 ? -21.175 -12.697 -6.585 1.00 83.25 144 GLY A O 1
ATOM 1127 N N . ARG A 1 145 ? -22.123 -13.275 -8.527 1.00 70.50 145 ARG A N 1
ATOM 1128 C CA . ARG A 1 145 ? -23.398 -12.564 -8.305 1.00 70.50 145 ARG A CA 1
ATOM 1129 C C . ARG A 1 145 ? -24.279 -13.240 -7.243 1.00 70.50 145 ARG A C 1
ATOM 1131 O O . ARG A 1 145 ? -25.060 -12.552 -6.587 1.00 70.50 145 ARG A O 1
ATOM 1138 N N . ARG A 1 146 ? -24.109 -14.551 -7.021 1.00 65.50 146 ARG A N 1
ATOM 1139 C CA . ARG A 1 146 ? -24.767 -15.359 -5.974 1.00 65.50 146 ARG A CA 1
ATOM 1140 C C . ARG A 1 146 ? -23.736 -16.063 -5.081 1.00 65.50 146 ARG A C 1
ATOM 1142 O O . ARG A 1 146 ? -22.677 -16.449 -5.557 1.00 65.50 146 ARG A O 1
ATOM 1149 N N . ASN A 1 147 ? -24.085 -16.302 -3.811 1.00 56.31 147 ASN A N 1
ATOM 1150 C CA . ASN A 1 147 ? -23.305 -17.090 -2.835 1.00 56.31 147 ASN A CA 1
ATOM 1151 C C . ASN A 1 147 ? -23.301 -18.607 -3.160 1.00 56.31 147 ASN A C 1
ATOM 1153 O O . ASN A 1 147 ? -23.543 -19.427 -2.278 1.00 56.31 147 ASN A O 1
ATOM 1157 N N . LYS A 1 148 ? -23.119 -19.008 -4.422 1.00 52.56 148 LYS A N 1
ATOM 1158 C CA . LYS A 1 148 ? -22.910 -20.416 -4.782 1.00 52.56 148 LYS A CA 1
ATOM 1159 C C . LYS A 1 148 ? -21.439 -20.595 -5.123 1.00 52.56 148 LYS A C 1
ATOM 1161 O O . LYS A 1 148 ? -20.929 -19.941 -6.023 1.00 52.56 148 LYS A O 1
ATOM 1166 N N . SER A 1 149 ? -20.783 -21.479 -4.382 1.00 51.69 149 SER A N 1
ATOM 1167 C CA . SER A 1 149 ? -19.351 -21.801 -4.420 1.00 51.69 149 SER A CA 1
ATOM 1168 C C . SER A 1 149 ? -18.872 -22.466 -5.719 1.00 51.69 149 SER A C 1
ATOM 1170 O O . SER A 1 149 ? -17.742 -22.936 -5.787 1.00 51.69 149 SER A O 1
ATOM 1172 N N . THR A 1 150 ? -19.701 -22.526 -6.761 1.00 47.84 150 THR A N 1
ATOM 1173 C CA . THR A 1 150 ? -19.372 -23.197 -8.021 1.00 47.84 150 THR A CA 1
ATOM 1174 C C . THR A 1 150 ? -19.265 -22.151 -9.122 1.00 47.84 150 THR A C 1
ATOM 1176 O O . THR A 1 150 ? -20.251 -21.780 -9.755 1.00 47.84 150 THR A O 1
ATOM 1179 N N . LEU A 1 151 ? -18.049 -21.634 -9.293 1.00 53.34 151 LEU A N 1
ATOM 1180 C CA . LEU A 1 151 ? -17.680 -20.687 -10.339 1.00 53.34 151 LEU A CA 1
ATOM 1181 C C . LEU A 1 151 ? -17.705 -21.387 -11.705 1.00 53.34 151 LEU A C 1
ATOM 1183 O O . LEU A 1 151 ? -16.732 -22.006 -12.127 1.00 53.34 151 LEU A O 1
ATOM 1187 N N . VAL A 1 152 ? -18.828 -21.266 -12.406 1.00 49.50 152 VAL A N 1
ATOM 1188 C CA . VAL A 1 152 ? -18.831 -21.237 -13.872 1.00 49.50 152 VAL A CA 1
ATOM 1189 C C . VAL A 1 152 ? -18.734 -19.760 -14.260 1.00 49.50 152 VAL A C 1
ATOM 1191 O O . VAL A 1 152 ? -19.440 -18.931 -13.689 1.00 49.50 152 VAL A O 1
ATOM 1194 N N . LEU A 1 153 ? -17.838 -19.442 -15.197 1.00 56.19 153 LEU A N 1
ATOM 1195 C CA . LEU A 1 153 ? -17.412 -18.111 -15.678 1.00 56.19 153 LEU A CA 1
ATOM 1196 C C . LEU A 1 153 ? -18.525 -17.126 -16.125 1.00 56.19 153 LEU A C 1
ATOM 1198 O O . LEU A 1 153 ? -18.209 -16.062 -16.646 1.00 56.19 153 LEU A O 1
ATOM 1202 N N . GLU A 1 154 ? -19.809 -17.439 -15.946 1.00 53.41 154 GLU A N 1
ATOM 1203 C CA . GLU A 1 154 ? -20.937 -16.669 -16.491 1.00 53.41 154 GLU A CA 1
ATOM 1204 C C . GLU A 1 154 ? -21.685 -15.791 -15.467 1.00 53.41 154 GLU A C 1
ATOM 1206 O O . GLU A 1 154 ? -22.514 -14.975 -15.864 1.00 53.41 154 GLU A O 1
ATOM 1211 N N . GLU A 1 155 ? -21.378 -15.863 -14.163 1.00 65.88 155 GLU A N 1
ATOM 1212 C CA . GLU A 1 155 ? -21.988 -14.974 -13.148 1.00 65.88 155 GLU A CA 1
ATOM 1213 C C . GLU A 1 155 ? -20.959 -14.221 -12.277 1.00 65.88 155 GLU A C 1
ATOM 1215 O O . GLU A 1 155 ? -21.207 -13.959 -11.095 1.00 65.88 155 GLU A O 1
ATOM 1220 N N . GLU A 1 156 ? -19.802 -13.847 -12.823 1.00 73.31 156 GLU A N 1
ATOM 1221 C CA . GLU A 1 156 ? -18.843 -13.003 -12.100 1.00 73.31 156 GLU A CA 1
ATOM 1222 C C . GLU A 1 156 ? -19.386 -11.571 -11.921 1.00 73.31 156 GLU A C 1
ATOM 1224 O O . GLU A 1 156 ? -19.899 -10.952 -12.853 1.00 73.31 156 GLU A O 1
ATOM 1229 N N . PHE A 1 157 ? -19.328 -11.049 -10.693 1.00 85.75 157 PHE A N 1
ATOM 1230 C CA . PHE A 1 157 ? -19.751 -9.688 -10.358 1.00 85.75 157 PHE A CA 1
ATOM 1231 C C . PHE A 1 157 ? -18.564 -8.714 -10.374 1.00 85.75 157 PHE A C 1
ATOM 1233 O O . PHE A 1 157 ? -18.685 -7.638 -10.955 1.00 85.75 157 PHE A O 1
ATOM 1240 N N . PHE A 1 158 ? -17.437 -9.090 -9.759 1.00 91.25 158 PHE A N 1
ATOM 1241 C CA . PHE A 1 158 ? -16.133 -8.431 -9.914 1.00 91.25 158 PHE A CA 1
ATOM 1242 C C . PHE A 1 158 ? -14.993 -9.366 -9.480 1.00 91.25 158 PHE A C 1
ATOM 1244 O O . PHE A 1 158 ? -15.219 -10.305 -8.713 1.00 91.25 158 PHE A O 1
ATOM 1251 N N . HIS A 1 159 ? -13.771 -9.024 -9.876 1.00 91.81 159 HIS A N 1
ATOM 1252 C CA . HIS A 1 159 ? -12.509 -9.575 -9.373 1.00 91.81 159 HIS A CA 1
ATOM 1253 C C . HIS A 1 159 ? -11.701 -8.514 -8.626 1.00 91.81 159 HIS A C 1
ATOM 1255 O O . HIS A 1 159 ? -12.013 -7.322 -8.679 1.00 91.81 159 HIS A O 1
ATOM 1261 N N . GLY A 1 160 ? -10.664 -8.935 -7.911 1.00 93.88 160 GLY A N 1
ATOM 1262 C CA . GLY A 1 160 ? -9.711 -8.023 -7.298 1.00 93.88 160 GLY A CA 1
ATOM 1263 C C . GLY A 1 160 ? -8.780 -7.373 -8.326 1.00 93.88 160 GLY A C 1
ATOM 1264 O O . GLY A 1 160 ? -8.317 -7.986 -9.289 1.00 93.88 160 GLY A O 1
ATOM 1265 N N . LYS A 1 161 ? -8.513 -6.089 -8.115 1.00 94.50 161 LYS A N 1
ATOM 1266 C CA . LYS A 1 161 ? -7.608 -5.244 -8.889 1.00 94.50 161 LYS A CA 1
ATOM 1267 C C . LYS A 1 161 ? -6.627 -4.614 -7.913 1.00 94.50 161 LYS A C 1
ATOM 1269 O O . LYS A 1 161 ? -7.020 -3.922 -6.975 1.00 94.50 161 LYS A O 1
ATOM 1274 N N . TYR A 1 162 ? -5.347 -4.863 -8.130 1.00 95.62 162 TYR A N 1
ATOM 1275 C CA . TYR A 1 162 ? -4.280 -4.389 -7.266 1.00 95.62 162 TYR A CA 1
ATOM 1276 C C . TYR A 1 162 ? -3.780 -3.031 -7.754 1.00 95.62 162 TYR A C 1
ATOM 1278 O O . TYR A 1 162 ? -3.395 -2.890 -8.913 1.00 95.62 162 TYR A O 1
ATOM 1286 N N . CYS A 1 163 ? -3.737 -2.031 -6.879 1.00 95.12 163 CYS A N 1
ATOM 1287 C CA . CYS A 1 163 ? -3.247 -0.695 -7.201 1.00 95.12 163 CYS A CA 1
ATOM 1288 C C . CYS A 1 163 ? -2.140 -0.259 -6.245 1.00 95.12 163 CYS A C 1
ATOM 1290 O O . CYS A 1 163 ? -2.273 -0.384 -5.033 1.00 95.12 163 CYS A O 1
ATOM 1292 N N . THR A 1 164 ? -1.078 0.344 -6.775 1.00 94.81 164 THR A N 1
ATOM 1293 C CA . THR A 1 164 ? -0.022 0.955 -5.958 1.00 94.81 164 THR A CA 1
ATOM 1294 C C . THR A 1 164 ? -0.311 2.437 -5.765 1.00 94.81 164 THR A C 1
ATOM 1296 O O . THR A 1 164 ? -0.391 3.199 -6.736 1.00 94.81 164 THR A O 1
ATOM 1299 N N . VAL A 1 165 ? -0.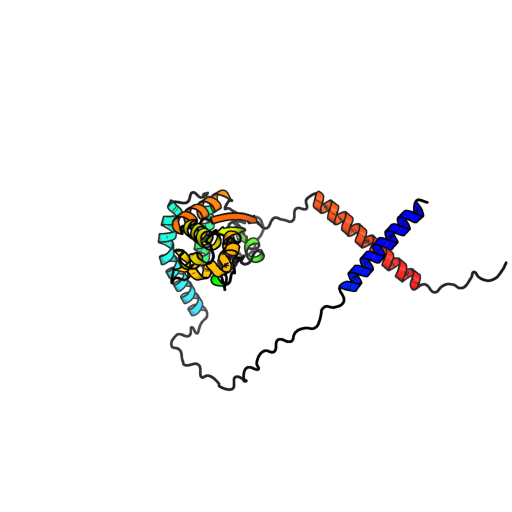413 2.862 -4.509 1.00 93.31 165 VAL A N 1
ATOM 1300 C CA . VAL A 1 165 ? -0.605 4.256 -4.112 1.00 93.31 165 VAL A CA 1
ATOM 1301 C C . VAL A 1 165 ? 0.683 4.789 -3.494 1.00 93.31 165 VAL A C 1
ATOM 1303 O O . VAL A 1 165 ? 1.329 4.145 -2.671 1.00 93.31 165 VAL A O 1
ATOM 1306 N N . GLU A 1 166 ? 1.071 5.980 -3.924 1.00 92.19 166 GLU A N 1
ATOM 1307 C CA . GLU A 1 166 ? 2.233 6.719 -3.461 1.00 92.19 166 GLU A CA 1
ATOM 1308 C C . GLU A 1 166 ? 1.784 7.891 -2.583 1.00 92.19 166 GLU A C 1
ATOM 1310 O O . GLU A 1 166 ? 1.028 8.750 -3.026 1.00 92.19 166 GLU A O 1
ATOM 1315 N N . CYS A 1 167 ? 2.267 7.948 -1.348 1.00 90.94 167 CYS A N 1
ATOM 1316 C CA . CYS A 1 167 ? 2.056 9.027 -0.395 1.00 90.94 167 CYS A CA 1
ATOM 1317 C C . CYS A 1 167 ? 3.382 9.753 -0.155 1.00 90.94 167 CYS A C 1
ATOM 1319 O O . CYS A 1 167 ? 4.355 9.177 0.336 1.00 90.94 167 CYS A O 1
ATOM 1321 N N . LYS A 1 168 ? 3.439 11.029 -0.532 1.00 90.12 168 LYS A N 1
ATOM 1322 C CA . LYS A 1 168 ? 4.608 11.883 -0.303 1.00 90.12 168 LYS A CA 1
ATOM 1323 C C . LYS A 1 168 ? 4.438 12.666 0.993 1.00 90.12 168 LYS A C 1
ATOM 1325 O O . LYS A 1 168 ? 3.325 12.890 1.463 1.00 90.12 168 LYS A O 1
ATOM 1330 N N . LEU A 1 169 ? 5.555 13.107 1.564 1.00 88.50 169 LEU A N 1
ATOM 1331 C CA . LEU A 1 169 ? 5.517 14.009 2.709 1.00 88.50 169 LEU A CA 1
ATOM 1332 C C . LEU A 1 169 ? 4.887 15.359 2.318 1.00 88.50 169 LEU A C 1
ATOM 1334 O O . LEU A 1 169 ? 5.061 15.820 1.185 1.00 88.50 169 LEU A O 1
ATOM 1338 N N . PRO A 1 170 ? 4.153 16.009 3.236 1.00 89.31 170 PRO A N 1
ATOM 1339 C CA . PRO A 1 170 ? 3.605 17.334 3.003 1.00 89.31 170 PRO A CA 1
ATOM 1340 C C . PRO A 1 170 ? 4.724 18.364 2.866 1.00 89.31 170 PRO A C 1
ATOM 1342 O O . PRO A 1 170 ? 5.773 18.247 3.507 1.00 89.31 170 PRO A O 1
ATOM 1345 N N . LYS A 1 171 ? 4.451 19.425 2.097 1.00 88.56 171 LYS A N 1
ATOM 1346 C CA . LYS A 1 171 ? 5.421 20.494 1.807 1.00 88.56 171 LYS A CA 1
ATOM 1347 C C . LYS A 1 171 ? 6.064 21.077 3.065 1.00 88.56 171 LYS A C 1
ATOM 1349 O O . LYS A 1 171 ? 7.273 21.211 3.133 1.00 88.56 171 LYS A O 1
ATOM 1354 N N . GLY A 1 172 ? 5.278 21.306 4.118 1.00 87.19 172 GLY A N 1
ATOM 1355 C CA . GLY A 1 172 ? 5.806 21.849 5.374 1.00 87.19 172 GLY A CA 1
ATOM 1356 C C . GLY A 1 172 ? 6.902 20.993 6.026 1.00 87.19 172 GLY A C 1
ATOM 1357 O O . GLY A 1 172 ? 7.771 21.539 6.699 1.00 87.19 172 GLY A O 1
ATOM 1358 N N . ILE A 1 173 ? 6.893 19.670 5.819 1.00 87.56 173 ILE A N 1
ATOM 1359 C CA . ILE A 1 173 ? 7.960 18.781 6.299 1.00 87.56 173 ILE A CA 1
ATOM 1360 C C . ILE A 1 173 ? 9.127 18.775 5.309 1.00 87.56 173 ILE A C 1
ATOM 1362 O O . ILE A 1 173 ? 10.271 18.883 5.744 1.00 87.56 173 ILE A O 1
ATOM 1366 N N . THR A 1 174 ? 8.867 18.680 4.000 1.00 88.31 174 THR A N 1
ATOM 1367 C CA . THR A 1 174 ? 9.943 18.672 2.993 1.00 88.31 174 THR A CA 1
ATOM 1368 C C . THR A 1 174 ? 10.754 19.963 3.026 1.00 88.31 174 THR A C 1
ATOM 1370 O O . THR A 1 174 ? 11.977 19.892 3.088 1.00 88.31 174 THR A O 1
ATOM 1373 N N . ASP A 1 175 ? 10.083 21.112 3.128 1.00 89.56 175 ASP A N 1
ATOM 1374 C CA . ASP A 1 175 ? 10.700 22.439 3.185 1.00 89.56 175 ASP A CA 1
ATOM 1375 C C . ASP A 1 175 ? 11.555 22.600 4.454 1.00 89.56 175 ASP A C 1
ATOM 1377 O O . ASP A 1 175 ? 12.635 23.183 4.420 1.00 89.56 175 ASP A O 1
ATOM 1381 N N . ALA A 1 176 ? 11.115 22.033 5.583 1.00 88.25 176 ALA A N 1
ATOM 1382 C CA . ALA A 1 176 ? 11.888 22.050 6.823 1.00 88.25 176 ALA A CA 1
ATOM 1383 C C . ALA A 1 176 ? 13.144 21.161 6.741 1.00 88.25 176 ALA A C 1
ATOM 1385 O O . ALA A 1 176 ? 14.186 21.502 7.305 1.00 88.25 176 ALA A O 1
ATOM 1386 N N . ILE A 1 177 ? 13.064 20.031 6.031 1.00 88.19 177 ILE A N 1
ATOM 1387 C CA . ILE A 1 177 ? 14.231 19.185 5.746 1.00 88.19 177 ILE A CA 1
ATOM 1388 C C . ILE A 1 177 ? 15.177 19.903 4.768 1.00 88.19 177 ILE A C 1
ATOM 1390 O O . ILE A 1 177 ? 16.389 19.861 4.960 1.00 88.19 177 ILE A O 1
ATOM 1394 N N . ASP A 1 178 ? 14.658 20.588 3.741 1.00 88.69 178 ASP A N 1
ATOM 1395 C CA . ASP A 1 178 ? 15.442 21.451 2.840 1.00 88.69 178 ASP A CA 1
ATOM 1396 C C . ASP A 1 178 ? 16.171 22.564 3.599 1.00 88.69 178 ASP A C 1
ATOM 1398 O O . ASP A 1 178 ? 17.362 22.780 3.373 1.00 88.69 178 ASP A O 1
ATOM 1402 N N . GLU A 1 179 ? 15.496 23.231 4.537 1.00 89.75 179 GLU A N 1
ATOM 1403 C CA . GLU A 1 179 ? 16.104 24.253 5.394 1.00 89.75 179 GLU A CA 1
ATOM 1404 C C . GLU A 1 179 ? 17.282 23.678 6.200 1.00 89.75 179 GLU A C 1
ATOM 1406 O O . GLU A 1 179 ? 18.340 24.298 6.273 1.00 89.75 179 GLU A O 1
ATOM 1411 N N . TYR A 1 180 ? 17.140 22.475 6.768 1.00 88.50 180 TYR A N 1
ATOM 1412 C CA . TYR A 1 180 ? 18.215 21.807 7.511 1.00 88.50 180 TYR A CA 1
ATOM 1413 C C . TYR A 1 180 ? 19.395 21.388 6.625 1.00 88.50 180 TYR A C 1
ATOM 1415 O O . TYR A 1 180 ? 20.551 21.595 6.998 1.00 88.50 180 TYR A O 1
ATOM 1423 N N . GLU A 1 181 ? 19.130 20.798 5.461 1.00 87.25 181 GLU A N 1
ATOM 1424 C CA . GLU A 1 181 ? 20.180 20.295 4.569 1.00 87.25 181 GLU A CA 1
ATOM 1425 C C . GLU A 1 181 ? 21.007 21.430 3.958 1.00 87.25 181 GLU A C 1
ATOM 1427 O O . GLU A 1 181 ? 22.242 21.353 3.955 1.00 87.25 181 GLU A O 1
ATOM 1432 N N . ASN A 1 182 ? 20.326 22.493 3.520 1.00 89.19 182 ASN A N 1
ATOM 1433 C CA . ASN A 1 182 ? 20.940 23.655 2.881 1.00 89.19 182 ASN A CA 1
ATOM 1434 C C . ASN A 1 182 ? 21.533 24.656 3.888 1.00 89.19 182 ASN A C 1
ATOM 1436 O O . ASN A 1 182 ? 22.322 25.519 3.503 1.00 89.19 182 ASN A O 1
ATOM 1440 N N . ALA A 1 183 ? 21.195 24.558 5.180 1.00 88.88 183 ALA A N 1
ATOM 1441 C CA . ALA A 1 183 ? 21.804 25.396 6.205 1.00 88.88 183 ALA A CA 1
ATOM 1442 C C . ALA A 1 183 ? 23.294 25.050 6.414 1.00 88.88 183 ALA A C 1
ATOM 1444 O O . ALA A 1 183 ? 23.669 23.869 6.454 1.00 88.88 183 ALA A O 1
ATOM 1445 N N . PRO A 1 184 ? 24.157 26.062 6.642 1.00 90.62 184 PRO A N 1
ATOM 1446 C CA . PRO A 1 184 ? 25.549 25.828 7.007 1.00 90.62 184 PRO A CA 1
ATOM 1447 C C . PRO A 1 184 ? 25.626 25.049 8.326 1.00 90.62 184 PRO A C 1
ATOM 1449 O O . PRO A 1 184 ? 24.781 25.231 9.205 1.00 90.62 184 PRO A O 1
ATOM 1452 N N . ALA A 1 185 ? 26.651 24.204 8.489 1.00 86.88 185 ALA A N 1
ATOM 1453 C CA . ALA A 1 185 ? 26.761 23.248 9.600 1.00 86.88 185 ALA A CA 1
ATOM 1454 C C . ALA A 1 185 ? 26.527 23.876 10.991 1.00 86.88 185 ALA A C 1
ATOM 1456 O O . ALA A 1 185 ? 25.846 23.286 11.826 1.00 86.88 185 ALA A O 1
ATOM 1457 N N . MET A 1 186 ? 27.000 25.108 11.208 1.00 87.56 186 MET A N 1
ATOM 1458 C CA . MET A 1 186 ? 26.831 25.851 12.465 1.00 87.56 186 MET A CA 1
ATOM 1459 C C . MET A 1 186 ? 25.372 26.258 12.761 1.00 87.56 186 MET A C 1
ATOM 1461 O O . MET A 1 186 ? 24.997 26.438 13.919 1.00 87.56 186 MET A O 1
ATOM 1465 N N . ASN A 1 187 ? 24.534 26.378 11.728 1.00 88.94 187 ASN A N 1
ATOM 1466 C CA . ASN A 1 187 ? 23.134 26.798 11.826 1.00 88.94 187 ASN A CA 1
ATOM 1467 C C . ASN A 1 187 ? 22.133 25.641 11.703 1.00 88.94 187 ASN A C 1
ATOM 1469 O O . ASN A 1 187 ? 20.952 25.845 11.982 1.00 88.94 187 ASN A O 1
ATOM 1473 N N . ARG A 1 188 ? 22.571 24.425 11.357 1.00 86.75 188 ARG A N 1
ATOM 1474 C CA . ARG A 1 188 ? 21.687 23.252 11.220 1.00 86.75 188 ARG A CA 1
ATOM 1475 C C . ARG A 1 188 ? 20.869 22.980 12.480 1.00 86.75 188 ARG A C 1
ATOM 1477 O O . ARG A 1 188 ? 19.647 22.858 12.411 1.00 86.75 188 ARG A O 1
ATOM 1484 N N . SER A 1 189 ? 21.513 23.016 13.646 1.00 85.38 189 SER A N 1
ATOM 1485 C CA . SER A 1 189 ? 20.862 22.840 14.954 1.00 85.38 189 SER A CA 1
ATOM 1486 C C . SER A 1 189 ? 19.898 23.976 15.327 1.00 85.38 189 SER A C 1
ATOM 1488 O O . SER A 1 189 ? 19.171 23.866 16.312 1.00 85.38 189 SER A O 1
ATOM 1490 N N . ARG A 1 190 ? 19.888 25.091 14.575 1.00 85.31 190 ARG A N 1
ATOM 1491 C CA . ARG A 1 190 ? 18.991 26.230 14.819 1.00 85.31 190 ARG A CA 1
ATOM 1492 C C . ARG A 1 190 ? 17.674 26.156 14.044 1.00 85.31 190 ARG A C 1
ATOM 1494 O O . ARG A 1 190 ? 16.752 26.892 14.407 1.00 85.31 190 ARG A O 1
ATOM 1501 N N . THR A 1 191 ? 17.593 25.295 13.031 1.00 86.38 191 THR A N 1
ATOM 1502 C CA . THR A 1 191 ? 16.395 25.107 12.199 1.00 86.38 191 THR A CA 1
ATOM 1503 C C . THR A 1 191 ? 15.215 24.575 13.011 1.00 86.38 191 THR A C 1
ATOM 1505 O O . THR A 1 191 ? 15.384 23.939 14.058 1.00 86.38 191 THR A O 1
ATOM 1508 N N . LYS A 1 192 ? 13.992 24.842 12.538 1.00 85.44 192 LYS A N 1
ATOM 1509 C CA . LYS A 1 192 ? 12.753 24.486 13.254 1.00 85.44 192 LYS A CA 1
ATOM 1510 C C . LYS A 1 192 ? 12.634 22.984 13.519 1.00 85.44 192 LYS A C 1
ATOM 1512 O O . LYS A 1 192 ? 12.241 22.588 14.613 1.00 85.44 192 LYS A O 1
ATOM 1517 N N . ILE A 1 193 ? 13.008 22.158 12.542 1.00 83.88 193 ILE A N 1
ATOM 1518 C CA . ILE A 1 193 ? 12.929 20.697 12.636 1.00 83.88 193 ILE A CA 1
ATOM 1519 C C . ILE A 1 193 ? 13.989 20.113 13.579 1.00 83.88 193 ILE A C 1
ATOM 1521 O O . ILE A 1 193 ? 13.655 19.247 14.381 1.00 83.88 193 ILE A O 1
ATOM 1525 N N . ALA A 1 194 ? 15.217 20.648 13.577 1.00 84.25 194 ALA A N 1
ATOM 1526 C CA . ALA A 1 194 ? 16.284 20.207 14.481 1.00 84.25 194 ALA A CA 1
ATOM 1527 C C . ALA A 1 194 ? 16.038 20.626 15.939 1.00 84.25 194 ALA A C 1
ATOM 1529 O O . ALA A 1 194 ? 16.434 19.927 16.868 1.00 84.25 194 ALA A O 1
ATOM 1530 N N . LYS A 1 195 ? 15.359 21.762 16.150 1.00 87.25 195 LYS A N 1
ATOM 1531 C CA . LYS A 1 195 ? 14.894 22.194 17.477 1.00 87.25 195 LYS A CA 1
ATOM 1532 C C . LYS A 1 195 ? 13.675 21.422 17.970 1.00 87.25 195 LYS A C 1
ATOM 1534 O O . LYS A 1 195 ? 13.366 21.480 19.162 1.00 87.25 195 LYS A O 1
ATOM 1539 N N . SER A 1 196 ? 12.956 20.746 17.076 1.00 85.75 196 SER A N 1
ATOM 1540 C CA . SER A 1 196 ? 11.776 19.991 17.464 1.00 85.75 196 SER A CA 1
ATOM 1541 C C . SER A 1 196 ? 12.172 18.843 18.389 1.00 85.75 196 SER A C 1
ATOM 1543 O O . SER A 1 196 ? 13.024 18.023 18.058 1.00 85.75 196 SER A O 1
ATOM 1545 N N . LYS A 1 197 ? 11.513 18.747 19.546 1.00 83.69 197 LYS A N 1
ATOM 1546 C CA . LYS A 1 197 ? 11.630 17.589 20.448 1.00 83.69 197 LYS A CA 1
ATOM 1547 C C . LYS A 1 197 ? 10.697 16.439 20.052 1.00 83.69 197 LYS A C 1
ATOM 1549 O O . LYS A 1 197 ? 10.596 15.455 20.776 1.00 83.69 197 LYS A O 1
ATOM 1554 N N . THR A 1 198 ? 9.973 16.576 18.942 1.00 86.19 198 THR A N 1
ATOM 1555 C CA . THR A 1 198 ? 9.042 15.552 18.462 1.00 86.19 198 THR A CA 1
ATOM 1556 C C . THR A 1 198 ? 9.748 14.512 17.601 1.00 86.19 198 THR A C 1
ATOM 1558 O O . THR A 1 198 ? 10.895 14.682 17.181 1.00 86.19 198 THR A O 1
ATOM 1561 N N . PHE A 1 199 ? 9.016 13.449 17.263 1.00 81.31 199 PHE A N 1
ATOM 1562 C CA . PHE A 1 199 ? 9.483 12.406 16.351 1.00 81.31 199 PHE A CA 1
ATOM 1563 C C . PHE A 1 199 ? 9.915 12.946 14.975 1.00 81.31 199 PHE A C 1
ATOM 1565 O O . PHE A 1 199 ? 10.686 12.288 14.284 1.00 81.31 199 PHE A O 1
ATOM 1572 N N . LEU A 1 200 ? 9.474 14.149 14.583 1.00 83.25 200 LEU A N 1
ATOM 1573 C CA . LEU A 1 200 ? 9.845 14.773 13.310 1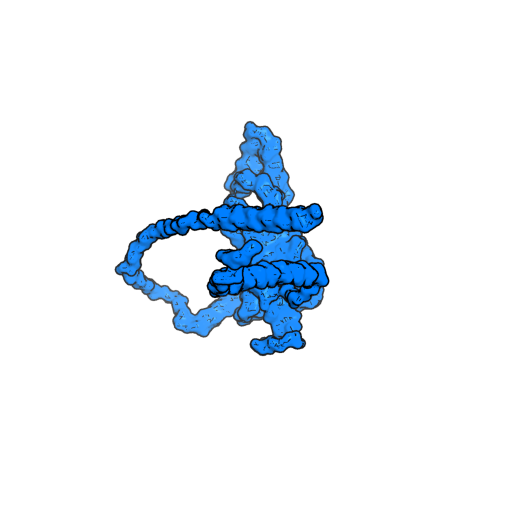.00 83.25 200 LEU A CA 1
ATOM 1574 C C . LEU A 1 200 ? 11.356 15.011 13.184 1.00 83.25 200 LEU A C 1
ATOM 1576 O O . LEU A 1 200 ? 11.879 14.956 12.077 1.00 83.25 200 LEU A O 1
ATOM 1580 N N . ASN A 1 201 ? 12.073 15.204 14.296 1.00 84.00 201 ASN A N 1
ATOM 1581 C CA . ASN A 1 201 ? 13.533 15.321 14.273 1.00 84.00 201 ASN A CA 1
ATOM 1582 C C . ASN A 1 201 ? 14.208 14.013 13.806 1.00 84.00 201 ASN A C 1
ATOM 1584 O O . ASN A 1 201 ? 15.254 14.048 13.164 1.00 84.00 201 ASN A O 1
ATOM 1588 N N . MET A 1 202 ? 13.581 12.847 14.028 1.00 82.50 202 MET A N 1
ATOM 1589 C CA . MET A 1 202 ? 14.101 11.567 13.521 1.00 82.50 202 MET A CA 1
ATOM 1590 C C . MET A 1 202 ? 14.094 11.495 11.989 1.00 82.50 202 MET A C 1
ATOM 1592 O O . MET A 1 202 ? 14.911 10.777 11.414 1.00 82.50 202 MET A O 1
ATOM 1596 N N . LEU A 1 203 ? 13.233 12.271 11.318 1.00 82.25 203 LEU A N 1
ATOM 1597 C CA . LEU A 1 203 ? 13.184 12.317 9.855 1.00 82.25 203 LEU A CA 1
ATOM 1598 C C . LEU A 1 203 ? 14.459 12.924 9.256 1.00 82.25 203 LEU A C 1
ATOM 1600 O O . LEU A 1 203 ? 14.814 12.569 8.138 1.00 82.25 203 LEU A O 1
ATOM 1604 N N . LEU A 1 204 ? 15.197 13.763 9.998 1.00 84.69 204 LEU A N 1
ATOM 1605 C CA . LEU A 1 204 ? 16.458 14.347 9.524 1.00 84.69 204 LEU A CA 1
ATOM 1606 C C . LEU A 1 204 ? 17.526 13.296 9.228 1.00 84.69 204 LEU A C 1
ATOM 1608 O O . LEU A 1 204 ? 18.308 13.466 8.296 1.00 84.69 204 LEU A O 1
ATOM 1612 N N . LYS A 1 205 ? 17.534 12.185 9.976 1.00 83.50 205 LYS A N 1
ATOM 1613 C CA . LYS A 1 205 ? 18.482 11.081 9.764 1.00 83.50 205 LYS A CA 1
ATOM 1614 C C . LYS A 1 205 ? 18.351 10.475 8.364 1.00 83.50 205 LYS A C 1
ATOM 1616 O O . LYS A 1 205 ? 19.341 10.028 7.795 1.00 83.50 205 LYS A O 1
ATOM 1621 N N . TYR A 1 206 ? 17.138 10.491 7.820 1.00 82.56 206 TYR A N 1
ATOM 1622 C CA . TYR A 1 206 ? 16.803 9.952 6.507 1.00 82.56 206 TYR A CA 1
ATOM 1623 C C . TYR A 1 206 ? 16.289 11.050 5.563 1.00 82.56 206 TYR A C 1
ATOM 1625 O O . TYR A 1 206 ? 15.591 10.734 4.607 1.00 82.56 206 TYR A O 1
ATOM 1633 N N . GLY A 1 207 ? 16.616 12.326 5.814 1.00 76.25 207 GLY A N 1
ATOM 1634 C CA . GLY A 1 207 ? 16.000 13.487 5.156 1.00 76.25 207 GLY A CA 1
ATOM 1635 C C . GLY A 1 207 ? 16.018 13.411 3.628 1.00 76.25 207 GLY A C 1
ATOM 1636 O O . GLY A 1 207 ? 14.959 13.384 2.999 1.00 76.25 207 GLY A O 1
ATOM 1637 N N . GLN A 1 208 ? 17.209 13.263 3.038 1.00 76.25 208 GLN A N 1
ATOM 1638 C CA . GLN A 1 208 ? 17.375 13.112 1.588 1.00 76.25 208 GLN A CA 1
ATOM 1639 C C . GLN A 1 208 ? 16.634 11.891 1.038 1.00 76.25 208 GLN A C 1
ATOM 1641 O O . GLN A 1 208 ? 16.018 11.962 -0.026 1.00 76.25 208 GLN A O 1
ATOM 1646 N N . TYR A 1 209 ? 16.657 10.778 1.775 1.00 81.25 209 TYR A N 1
ATOM 1647 C CA . TYR A 1 209 ? 15.952 9.567 1.376 1.00 81.25 209 TYR A CA 1
ATOM 1648 C C . TYR A 1 209 ? 14.440 9.790 1.386 1.00 81.25 209 TYR A C 1
ATOM 1650 O O . TYR A 1 209 ? 13.801 9.490 0.396 1.00 81.25 209 TYR A O 1
ATOM 1658 N N . LEU A 1 210 ? 13.868 10.392 2.427 1.00 78.44 210 LEU A N 1
ATOM 1659 C CA . LEU A 1 210 ? 12.426 10.634 2.563 1.00 78.44 210 LEU A CA 1
ATOM 1660 C C . LEU A 1 210 ? 11.870 11.681 1.581 1.00 78.44 210 LEU A C 1
ATOM 1662 O O . LEU A 1 210 ? 10.662 11.725 1.354 1.00 78.44 210 LEU A O 1
ATOM 1666 N N . LYS A 1 211 ? 12.726 12.522 0.984 1.00 74.62 211 LYS A N 1
ATOM 1667 C CA . LYS A 1 211 ? 12.337 13.413 -0.125 1.00 74.62 211 LYS A CA 1
ATOM 1668 C C . LYS A 1 211 ? 12.132 12.656 -1.435 1.00 74.62 211 LYS A C 1
ATOM 1670 O O . LYS A 1 211 ? 11.213 12.967 -2.191 1.00 74.62 211 LYS A O 1
ATOM 1675 N N . ILE A 1 212 ? 13.003 11.686 -1.714 1.00 73.81 212 ILE A N 1
ATOM 1676 C CA . ILE A 1 212 ? 13.007 10.917 -2.968 1.00 73.81 212 ILE A CA 1
ATOM 1677 C C . ILE A 1 212 ? 12.110 9.676 -2.842 1.00 73.81 212 ILE A C 1
ATOM 1679 O O . ILE A 1 212 ? 11.360 9.330 -3.756 1.00 73.81 212 ILE A O 1
ATOM 1683 N N . ALA A 1 213 ? 12.178 9.009 -1.695 1.00 74.94 213 ALA A N 1
ATOM 1684 C CA . ALA A 1 213 ? 11.382 7.858 -1.327 1.00 74.94 213 ALA A CA 1
ATOM 1685 C C . ALA A 1 213 ? 10.032 8.330 -0.792 1.00 74.94 213 ALA A C 1
ATOM 1687 O O . ALA A 1 213 ? 9.901 8.811 0.330 1.00 74.94 213 ALA A O 1
ATOM 1688 N N . ALA A 1 214 ? 9.015 8.178 -1.626 1.00 84.50 214 ALA A N 1
ATOM 1689 C CA . ALA A 1 214 ? 7.637 8.296 -1.202 1.00 84.50 214 ALA A CA 1
ATOM 1690 C C . ALA A 1 214 ? 7.177 6.994 -0.538 1.00 84.50 214 ALA A C 1
ATOM 1692 O O . ALA A 1 214 ? 7.628 5.907 -0.914 1.00 84.50 214 ALA A O 1
ATOM 1693 N N . PHE A 1 215 ? 6.249 7.100 0.411 1.00 88.88 215 PHE A N 1
ATOM 1694 C CA . PHE A 1 215 ? 5.629 5.930 1.007 1.00 88.88 215 PHE A CA 1
ATOM 1695 C C . PHE A 1 215 ? 4.760 5.235 -0.033 1.00 88.88 215 PHE A C 1
ATOM 1697 O O . PHE A 1 215 ? 3.826 5.841 -0.549 1.00 88.88 215 PHE A O 1
ATOM 1704 N N . ARG A 1 216 ? 5.057 3.982 -0.366 1.00 91.62 216 ARG A N 1
ATOM 1705 C CA . ARG A 1 216 ? 4.270 3.219 -1.343 1.00 91.62 216 ARG A CA 1
ATOM 1706 C C . ARG A 1 216 ? 3.537 2.094 -0.655 1.00 91.62 216 ARG A C 1
ATOM 1708 O O . ARG A 1 216 ? 4.164 1.297 0.041 1.00 91.62 216 ARG A O 1
ATOM 1715 N N . PHE A 1 217 ? 2.236 2.020 -0.892 1.00 93.00 217 PHE A N 1
ATOM 1716 C CA . PHE A 1 217 ? 1.407 0.936 -0.400 1.00 93.00 217 PHE A CA 1
ATOM 1717 C C . PHE A 1 217 ? 0.547 0.334 -1.505 1.00 93.00 217 PHE A C 1
ATOM 1719 O O . PHE A 1 217 ? 0.055 1.048 -2.381 1.00 93.00 217 PHE A O 1
ATOM 1726 N N . GLY A 1 218 ? 0.414 -0.990 -1.484 1.00 94.62 218 GLY A N 1
ATOM 1727 C CA . GLY A 1 218 ? -0.529 -1.704 -2.339 1.00 94.62 218 GLY A CA 1
ATOM 1728 C C . GLY A 1 218 ? -1.929 -1.655 -1.744 1.00 94.62 218 GLY A C 1
ATOM 1729 O O . GLY A 1 218 ? -2.086 -1.741 -0.531 1.00 94.62 218 GLY A O 1
ATOM 1730 N N . VAL A 1 219 ? -2.949 -1.495 -2.577 1.00 95.12 219 VAL A N 1
ATOM 1731 C CA . VAL A 1 219 ? -4.358 -1.517 -2.176 1.00 95.12 219 VAL A CA 1
ATOM 1732 C C . VAL A 1 219 ? -5.112 -2.448 -3.104 1.00 95.12 219 VAL A C 1
ATOM 1734 O O . VAL A 1 219 ? -5.026 -2.302 -4.325 1.00 95.12 219 VAL A O 1
ATOM 1737 N N . CYS A 1 220 ? -5.873 -3.372 -2.522 1.00 95.62 220 CYS A N 1
ATOM 1738 C CA . CYS A 1 220 ? -6.768 -4.230 -3.279 1.00 95.62 220 CYS A CA 1
ATOM 1739 C C . CYS A 1 220 ? -8.146 -3.576 -3.410 1.00 95.62 220 CYS A C 1
ATOM 1741 O O . CYS A 1 220 ? -8.806 -3.284 -2.411 1.00 95.62 220 CYS A O 1
ATOM 1743 N N . ILE A 1 221 ? -8.587 -3.337 -4.643 1.00 94.69 221 ILE A N 1
ATOM 1744 C CA . ILE A 1 221 ? -9.884 -2.725 -4.952 1.00 94.69 221 ILE A CA 1
ATOM 1745 C C . ILE A 1 221 ? -10.694 -3.620 -5.898 1.00 94.69 221 ILE A C 1
ATOM 1747 O O . ILE A 1 221 ? -10.118 -4.454 -6.591 1.00 94.69 221 ILE A O 1
ATOM 1751 N N . PRO A 1 222 ? -12.025 -3.472 -5.975 1.00 94.75 222 PRO A N 1
ATOM 1752 C CA . PRO A 1 222 ? -12.818 -4.180 -6.976 1.00 94.75 222 PRO A CA 1
ATOM 1753 C C . PRO A 1 222 ? -12.462 -3.745 -8.404 1.00 94.75 222 PRO A C 1
ATOM 1755 O O . PRO A 1 222 ? -12.251 -2.559 -8.664 1.00 94.75 222 PRO A O 1
ATOM 1758 N N . SER A 1 223 ? -12.490 -4.673 -9.358 1.00 93.38 223 SER A N 1
ATOM 1759 C CA . SER A 1 223 ? -12.184 -4.409 -10.771 1.00 93.38 223 SER A CA 1
ATOM 1760 C C . SER A 1 223 ? -13.146 -3.439 -11.451 1.00 93.38 223 SER A C 1
ATOM 1762 O O . SER A 1 223 ? -12.770 -2.751 -12.394 1.00 93.38 223 SER A O 1
ATOM 1764 N N . THR A 1 224 ? -14.363 -3.305 -10.921 1.00 92.81 224 THR A N 1
ATOM 1765 C CA . THR A 1 224 ? -15.364 -2.323 -11.367 1.00 92.81 224 THR A CA 1
ATOM 1766 C C . THR A 1 224 ? -14.985 -0.868 -11.085 1.00 92.81 224 THR A C 1
ATOM 1768 O O . THR A 1 224 ? -15.719 0.023 -11.503 1.00 92.81 224 THR A O 1
ATOM 1771 N N . CYS A 1 225 ? -13.928 -0.626 -10.307 1.00 92.19 225 CYS A N 1
ATOM 1772 C CA . CYS A 1 225 ? -13.426 0.710 -10.013 1.00 92.19 225 CYS A CA 1
ATOM 1773 C C . CYS A 1 225 ? -12.346 1.116 -11.023 1.00 92.19 225 CYS A C 1
ATOM 1775 O O . CYS A 1 225 ? -11.306 0.454 -11.174 1.00 92.19 225 CYS A O 1
ATOM 1777 N N . ASP A 1 226 ? -12.587 2.241 -11.693 1.00 90.94 226 ASP A N 1
ATOM 1778 C CA . ASP A 1 226 ? -11.652 2.821 -12.651 1.00 90.94 226 ASP A CA 1
ATOM 1779 C C . ASP A 1 226 ? -10.575 3.674 -11.957 1.00 90.94 226 ASP A C 1
ATOM 1781 O O . ASP A 1 226 ? -10.614 3.933 -10.749 1.00 90.94 226 ASP A O 1
ATOM 1785 N N . VAL A 1 227 ? -9.551 4.077 -12.714 1.00 89.25 227 VAL A N 1
ATOM 1786 C CA . VAL A 1 227 ? -8.425 4.855 -12.166 1.00 89.25 227 VAL A CA 1
ATOM 1787 C C . VAL A 1 227 ? -8.899 6.242 -11.719 1.00 89.25 227 VAL A C 1
ATOM 1789 O O . VAL A 1 227 ? -8.400 6.776 -10.729 1.00 89.25 227 VAL A O 1
ATOM 1792 N N . GLU A 1 228 ? -9.902 6.799 -12.394 1.00 89.69 228 GLU A N 1
ATOM 1793 C CA . GLU A 1 228 ? -10.547 8.069 -12.067 1.00 89.69 228 GLU A CA 1
ATOM 1794 C C . GLU A 1 228 ? -11.293 7.991 -10.727 1.00 89.69 228 GLU A C 1
ATOM 1796 O O . GLU A 1 228 ? -11.128 8.873 -9.875 1.00 89.69 228 GLU A O 1
ATOM 1801 N N . ASP A 1 229 ? -12.044 6.907 -10.505 1.00 90.00 229 ASP A N 1
ATOM 1802 C CA . ASP A 1 229 ? -12.742 6.635 -9.243 1.00 90.00 229 ASP A CA 1
ATOM 1803 C C . ASP A 1 229 ? -11.729 6.574 -8.090 1.00 90.00 229 ASP A C 1
ATOM 1805 O O . ASP A 1 229 ? -11.874 7.260 -7.074 1.00 90.00 229 ASP A O 1
ATOM 1809 N N . LEU A 1 230 ? -10.636 5.823 -8.278 1.00 90.06 230 LEU A N 1
ATOM 1810 C CA . LEU A 1 230 ? -9.588 5.698 -7.269 1.00 90.06 230 LEU A CA 1
ATOM 1811 C C . LEU A 1 230 ? -8.858 7.022 -7.028 1.00 90.06 230 LEU A C 1
ATOM 1813 O O . LEU A 1 230 ? -8.585 7.374 -5.882 1.00 90.06 230 LEU A O 1
ATOM 1817 N N . SER A 1 231 ? -8.570 7.786 -8.082 1.00 90.81 231 SER A N 1
ATOM 1818 C CA . SER A 1 231 ? -7.944 9.103 -7.954 1.00 90.81 231 SER A CA 1
ATOM 1819 C C . SER A 1 231 ? -8.804 10.065 -7.129 1.00 90.81 231 SER A C 1
ATOM 1821 O O . SER A 1 231 ? -8.265 10.825 -6.326 1.00 90.81 231 SER A O 1
ATOM 1823 N N . SER A 1 232 ? -10.133 9.973 -7.248 1.00 89.25 232 SER A N 1
ATOM 1824 C CA . SER A 1 232 ? -11.078 10.780 -6.473 1.00 89.25 232 SER A CA 1
ATOM 1825 C C . SER A 1 232 ? -11.082 10.385 -4.997 1.00 89.25 232 SER A C 1
ATOM 1827 O O . SER A 1 232 ? -11.012 11.258 -4.132 1.00 89.25 232 SER A O 1
ATOM 1829 N N . ILE A 1 233 ? -11.079 9.079 -4.698 1.00 89.19 233 ILE A N 1
ATOM 1830 C CA . ILE A 1 233 ? -10.951 8.565 -3.321 1.00 89.19 233 ILE A CA 1
ATOM 1831 C C . ILE A 1 233 ? -9.654 9.082 -2.697 1.00 89.19 233 ILE A C 1
ATOM 1833 O O . ILE A 1 233 ? -9.650 9.682 -1.620 1.00 89.19 233 ILE A O 1
ATOM 1837 N N . VAL A 1 234 ? -8.546 8.877 -3.407 1.00 90.62 234 VAL A N 1
ATOM 1838 C CA . VAL A 1 234 ? -7.202 9.219 -2.951 1.00 90.62 234 VAL A CA 1
ATOM 1839 C C . VAL A 1 234 ? -7.051 10.730 -2.751 1.00 90.62 234 VAL A C 1
ATOM 1841 O O . VAL A 1 234 ? -6.454 11.149 -1.761 1.00 90.62 234 VAL A O 1
ATOM 1844 N N . ALA A 1 235 ? -7.634 11.561 -3.619 1.00 89.56 235 ALA A N 1
ATOM 1845 C CA . ALA A 1 235 ? -7.612 13.017 -3.484 1.00 89.56 235 ALA A CA 1
ATOM 1846 C C . ALA A 1 235 ? -8.405 13.520 -2.266 1.00 89.56 235 ALA A C 1
ATOM 1848 O O . ALA A 1 235 ? -7.962 14.448 -1.585 1.00 89.56 235 ALA A O 1
ATOM 1849 N N . THR A 1 236 ? -9.556 12.920 -1.961 1.00 87.12 236 THR A N 1
ATOM 1850 C CA . THR A 1 236 ? -10.336 13.276 -0.765 1.00 87.12 236 THR A CA 1
ATOM 1851 C C . THR A 1 236 ? -9.599 12.871 0.510 1.00 87.12 236 THR A C 1
ATOM 1853 O O . THR A 1 236 ? -9.462 13.687 1.423 1.00 87.12 236 THR A O 1
ATOM 1856 N N . ILE A 1 237 ? -9.026 11.664 0.545 1.00 88.06 237 ILE A N 1
ATOM 1857 C CA . ILE A 1 237 ? -8.196 11.203 1.669 1.00 88.06 237 ILE A CA 1
ATOM 1858 C C . ILE A 1 237 ? -6.960 12.098 1.835 1.00 88.06 237 ILE A C 1
ATOM 1860 O O . ILE A 1 237 ? -6.619 12.475 2.955 1.00 88.06 237 ILE A O 1
ATOM 1864 N N . ALA A 1 238 ? -6.325 12.508 0.734 1.00 89.81 238 ALA A N 1
ATOM 1865 C CA . ALA A 1 238 ? -5.190 13.427 0.751 1.00 89.81 238 ALA A CA 1
ATOM 1866 C C . ALA A 1 238 ? -5.531 14.761 1.423 1.00 89.81 238 ALA A C 1
ATOM 1868 O O . ALA A 1 238 ? -4.755 15.262 2.237 1.00 89.81 238 ALA A O 1
ATOM 1869 N N . LYS A 1 239 ? -6.716 15.317 1.141 1.00 87.44 239 LYS A N 1
ATOM 1870 C CA . LYS A 1 239 ? -7.193 16.549 1.789 1.00 87.44 239 LYS A CA 1
ATOM 1871 C C . LYS A 1 239 ? -7.460 16.357 3.280 1.00 87.44 239 LYS A C 1
ATOM 1873 O O . LYS A 1 239 ? -7.132 17.246 4.058 1.00 87.44 239 LYS A O 1
ATOM 1878 N N . GLN A 1 240 ? -8.028 15.219 3.675 1.00 85.81 240 GLN A N 1
ATOM 1879 C CA . GLN A 1 240 ? -8.336 14.928 5.078 1.00 85.81 240 GLN A CA 1
ATOM 1880 C C . GLN A 1 240 ? -7.078 14.679 5.917 1.00 85.81 240 GLN A C 1
ATOM 1882 O O . GLN A 1 240 ? -6.983 15.165 7.040 1.00 85.81 240 GLN A O 1
ATOM 1887 N N . LEU A 1 241 ? -6.104 13.943 5.375 1.00 86.00 241 LEU A N 1
ATOM 1888 C CA . LEU A 1 241 ? -4.858 13.624 6.074 1.00 86.00 241 LEU A CA 1
ATOM 1889 C C . LEU A 1 241 ? -3.814 14.745 5.969 1.00 86.00 241 LEU A C 1
ATOM 1891 O O . LEU A 1 241 ? -2.906 14.812 6.793 1.00 86.00 241 LEU A O 1
ATOM 1895 N N . GLY A 1 242 ? -3.915 15.614 4.960 1.00 87.62 242 GLY A N 1
ATOM 1896 C CA . GLY A 1 242 ? -2.928 16.660 4.681 1.00 87.62 242 GLY A CA 1
ATOM 1897 C C . GLY A 1 242 ? -1.661 16.151 3.986 1.00 87.62 242 GLY A C 1
ATOM 1898 O O . GLY A 1 242 ? -0.682 16.887 3.892 1.00 87.62 242 GLY A O 1
ATOM 1899 N N . PHE A 1 243 ? -1.667 14.913 3.487 1.00 89.00 243 PHE A N 1
ATOM 1900 C CA . PHE A 1 243 ? -0.558 14.320 2.739 1.00 89.00 243 PHE A CA 1
ATOM 1901 C C . PHE A 1 243 ? -0.900 14.285 1.245 1.00 89.00 243 PHE A C 1
ATOM 1903 O O . PHE A 1 243 ? -2.035 13.983 0.896 1.00 89.00 243 PHE A O 1
ATOM 1910 N N . PRO A 1 244 ? 0.037 14.577 0.332 1.00 89.69 244 PRO A N 1
ATOM 1911 C CA . PRO A 1 244 ? -0.163 14.354 -1.097 1.00 89.69 244 PRO A CA 1
ATOM 1912 C C . PRO A 1 244 ? -0.120 12.857 -1.438 1.00 89.69 244 PRO A C 1
ATOM 1914 O O . PRO A 1 244 ? 0.936 12.227 -1.354 1.00 89.69 244 PRO A O 1
ATOM 1917 N N . LEU A 1 245 ? -1.253 12.304 -1.877 1.00 92.25 245 LEU A N 1
ATOM 1918 C CA . LEU A 1 245 ? -1.339 10.940 -2.396 1.00 92.25 245 LEU A CA 1
ATOM 1919 C C . LEU A 1 245 ? -1.518 10.919 -3.923 1.00 92.25 245 LEU A C 1
ATOM 1921 O O . LEU A 1 245 ? -2.160 11.797 -4.501 1.00 92.25 245 LEU A O 1
ATOM 1925 N N . LYS A 1 246 ? -0.973 9.891 -4.577 1.00 92.44 246 LYS A N 1
ATOM 1926 C CA . LYS A 1 246 ? -1.059 9.660 -6.022 1.00 92.44 246 LYS A CA 1
ATOM 1927 C C . LYS A 1 246 ? -1.190 8.169 -6.325 1.00 92.44 246 LYS A C 1
ATOM 1929 O O . LYS A 1 246 ? -0.464 7.356 -5.769 1.00 92.44 246 LYS A O 1
ATOM 1934 N N . VAL A 1 247 ? -2.062 7.811 -7.262 1.00 92.81 247 VAL A N 1
ATOM 1935 C CA . VAL A 1 247 ? -2.125 6.448 -7.813 1.00 92.81 247 VAL A CA 1
ATOM 1936 C C . VAL A 1 247 ? -1.022 6.289 -8.862 1.00 92.81 247 VAL A C 1
ATOM 1938 O O . VAL A 1 247 ? -0.915 7.117 -9.768 1.00 92.81 247 VAL A O 1
ATOM 1941 N N . LEU A 1 248 ? -0.181 5.261 -8.733 1.00 91.12 248 LEU A N 1
ATOM 1942 C CA . LEU A 1 248 ? 0.898 4.993 -9.689 1.00 91.12 248 LEU A CA 1
ATOM 1943 C C . LEU A 1 248 ? 0.428 4.090 -10.822 1.00 91.12 248 LEU A C 1
ATOM 1945 O O . LEU A 1 248 ? 0.526 4.454 -11.991 1.00 91.12 248 LEU A O 1
ATOM 1949 N N . HIS A 1 249 ? -0.050 2.901 -10.471 1.00 90.50 249 HIS A N 1
ATOM 1950 C CA . HIS A 1 249 ? -0.440 1.896 -11.444 1.00 90.50 249 HIS A CA 1
ATOM 1951 C C . HIS A 1 249 ? -1.412 0.902 -10.817 1.00 90.50 249 HIS A C 1
ATOM 1953 O O . HIS A 1 249 ? -1.327 0.633 -9.618 1.00 90.50 249 HIS A O 1
ATOM 1959 N N . CYS A 1 250 ? -2.308 0.364 -11.639 1.00 93.25 250 CYS A N 1
ATOM 1960 C CA . CYS A 1 250 ? -3.264 -0.662 -11.257 1.00 93.25 250 CYS A CA 1
ATOM 1961 C C . CYS A 1 250 ? -3.154 -1.842 -12.215 1.00 93.25 250 CYS A C 1
ATOM 1963 O O . CYS A 1 250 ? -3.059 -1.645 -13.425 1.00 93.25 250 CYS A O 1
ATOM 1965 N N . GLN A 1 251 ? -3.198 -3.048 -11.670 1.00 92.19 251 GLN A N 1
ATOM 1966 C CA . GLN A 1 251 ? -3.094 -4.300 -12.398 1.00 92.19 251 GLN A CA 1
ATOM 1967 C C . GLN A 1 251 ? -4.224 -5.231 -11.988 1.00 92.19 251 GLN A C 1
ATOM 1969 O O . GLN A 1 251 ? -4.721 -5.204 -10.864 1.00 92.19 251 GLN A O 1
ATOM 1974 N N . GLU A 1 252 ? -4.630 -6.058 -12.934 1.00 90.50 252 GLU A N 1
ATOM 1975 C CA . GLU A 1 252 ? -5.684 -7.044 -12.770 1.00 90.50 252 GLU A CA 1
ATOM 1976 C C . GLU A 1 252 ? -5.257 -8.334 -13.460 1.00 90.50 252 GLU A C 1
ATOM 1978 O O . GLU A 1 252 ? -4.448 -8.311 -14.397 1.00 90.50 252 GLU A O 1
ATOM 1983 N N . LYS A 1 253 ? -5.815 -9.459 -13.015 1.00 83.81 253 LYS A N 1
ATOM 1984 C CA . LYS A 1 253 ? -5.562 -10.756 -13.632 1.00 83.81 253 LYS A CA 1
ATOM 1985 C C . LYS A 1 253 ? -6.262 -10.820 -14.987 1.00 83.81 253 LYS A C 1
ATOM 1987 O O . LYS A 1 253 ? -7.437 -11.158 -15.091 1.00 83.81 253 LYS A O 1
ATOM 1992 N N . LYS A 1 254 ? -5.537 -10.472 -16.048 1.00 78.06 254 LYS A N 1
ATOM 1993 C CA . LYS A 1 254 ? -5.993 -10.706 -17.421 1.00 78.06 254 LYS A CA 1
ATOM 1994 C C . LYS A 1 254 ? -5.728 -12.159 -17.790 1.00 78.06 254 LYS A C 1
ATOM 1996 O O . LYS A 1 254 ? -4.718 -12.735 -17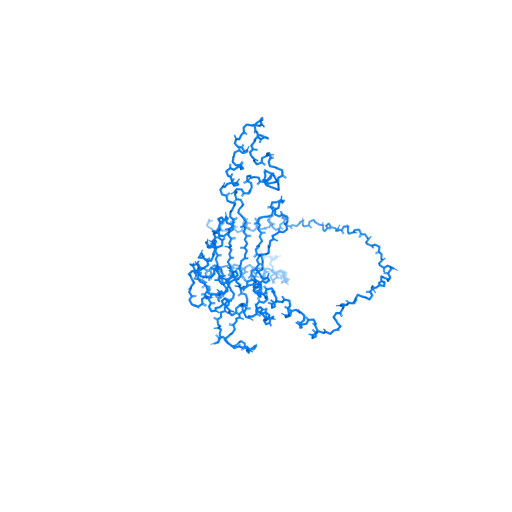.381 1.00 78.06 254 LYS A O 1
ATOM 2001 N N . LYS A 1 255 ? -6.625 -12.758 -18.578 1.00 69.62 255 LYS A N 1
ATOM 2002 C CA . LYS A 1 255 ? -6.322 -14.029 -19.247 1.00 69.62 255 LYS A CA 1
ATOM 2003 C C . LYS A 1 255 ? -5.046 -13.819 -20.061 1.00 69.62 255 LYS A C 1
ATOM 2005 O O . LYS A 1 255 ? -4.849 -12.735 -20.607 1.00 69.62 255 LYS A O 1
ATOM 2010 N N . LEU A 1 256 ? -4.163 -14.815 -20.058 1.00 71.31 256 LEU A N 1
ATOM 2011 C CA . LEU A 1 256 ? -2.863 -14.731 -20.712 1.00 71.31 256 LEU A CA 1
ATOM 2012 C C . LEU A 1 256 ? -3.074 -14.621 -22.230 1.00 71.31 256 LEU A C 1
ATOM 2014 O O . LEU A 1 256 ? -3.146 -15.618 -22.942 1.00 71.31 256 LEU A O 1
ATOM 2018 N N . GLU A 1 257 ? -3.247 -13.398 -22.710 1.00 69.81 257 GLU A N 1
ATOM 2019 C CA . GLU A 1 257 ? -3.336 -13.085 -24.126 1.00 69.81 257 GLU A CA 1
ATOM 2020 C C . GLU A 1 257 ? -1.921 -12.781 -24.595 1.00 69.81 257 GLU A C 1
ATOM 2022 O O . GLU A 1 257 ? -1.371 -11.711 -24.333 1.00 69.81 257 GLU A O 1
ATOM 2027 N N . PHE A 1 258 ? -1.292 -13.770 -25.229 1.00 74.94 258 PHE A N 1
ATOM 2028 C CA . PHE A 1 258 ? 0.033 -13.583 -25.796 1.00 74.94 258 PHE A CA 1
ATOM 2029 C C . PHE A 1 258 ? -0.039 -12.518 -26.884 1.00 74.94 258 PHE A C 1
ATOM 2031 O O . PHE A 1 258 ? -0.740 -12.675 -27.887 1.00 74.94 258 PHE A O 1
ATOM 2038 N N . THR A 1 259 ? 0.717 -11.436 -26.709 1.00 79.94 259 THR A N 1
ATOM 2039 C CA . THR A 1 259 ? 0.910 -10.484 -27.799 1.00 79.94 259 THR A CA 1
ATOM 2040 C C . THR A 1 259 ? 1.691 -11.168 -28.924 1.00 79.94 259 THR A C 1
ATOM 2042 O O . THR A 1 259 ? 2.455 -12.117 -28.699 1.00 79.94 259 THR A O 1
ATOM 2045 N N . LEU A 1 260 ? 1.509 -10.700 -30.163 1.00 84.62 260 LEU A N 1
ATOM 2046 C CA . LEU A 1 260 ? 2.233 -11.242 -31.320 1.00 84.62 260 LEU A CA 1
ATOM 2047 C C . LEU A 1 260 ? 3.753 -11.213 -31.091 1.00 84.62 260 LEU A C 1
ATOM 2049 O O . LEU A 1 260 ? 4.442 -12.188 -31.377 1.00 84.62 260 LEU A O 1
ATOM 2053 N N . GLU A 1 261 ? 4.258 -10.136 -30.487 1.00 86.12 261 GLU A N 1
ATOM 2054 C CA . GLU A 1 261 ? 5.672 -9.975 -30.136 1.00 86.12 261 GLU A CA 1
ATOM 2055 C C . GLU A 1 261 ? 6.152 -11.052 -29.153 1.00 86.12 261 GLU A C 1
ATOM 2057 O O . GLU A 1 261 ? 7.165 -11.711 -29.392 1.00 86.12 261 GLU A O 1
ATOM 2062 N N . GLN A 1 262 ? 5.397 -11.289 -28.075 1.00 83.31 262 GLN A N 1
ATOM 2063 C CA . GLN A 1 262 ? 5.726 -12.312 -27.080 1.00 83.31 262 GLN A CA 1
ATOM 2064 C C . GLN A 1 262 ? 5.693 -13.718 -27.685 1.00 83.31 262 GLN A C 1
ATOM 2066 O O . GLN A 1 262 ? 6.581 -14.526 -27.412 1.00 83.31 262 GLN A O 1
ATOM 2071 N N . THR A 1 263 ? 4.721 -13.994 -28.558 1.00 84.44 263 THR A N 1
ATOM 2072 C CA . THR A 1 263 ? 4.598 -15.281 -29.259 1.00 84.44 263 THR A CA 1
ATOM 2073 C C . THR A 1 263 ? 5.818 -15.557 -30.139 1.00 84.44 263 THR A C 1
ATOM 2075 O O . THR A 1 263 ? 6.366 -16.662 -30.111 1.00 84.44 263 THR A O 1
ATOM 2078 N N . ILE A 1 264 ? 6.294 -14.552 -30.883 1.00 88.19 264 ILE A N 1
ATOM 2079 C CA . ILE A 1 264 ? 7.497 -14.672 -31.720 1.00 88.19 264 ILE A CA 1
ATOM 2080 C C . ILE A 1 264 ? 8.722 -14.971 -30.848 1.00 88.19 264 ILE A C 1
ATOM 2082 O O . ILE A 1 264 ? 9.456 -15.919 -31.130 1.00 88.19 264 ILE A O 1
ATOM 2086 N N . ILE A 1 265 ? 8.921 -14.215 -29.762 1.00 90.56 265 ILE A N 1
ATOM 2087 C CA . ILE A 1 265 ? 10.069 -14.396 -28.858 1.00 90.56 265 ILE A CA 1
ATOM 2088 C C . ILE A 1 265 ? 10.068 -15.801 -28.245 1.00 90.56 265 ILE A C 1
ATOM 2090 O O . ILE A 1 265 ? 11.092 -16.486 -28.279 1.00 90.56 265 ILE A O 1
ATOM 2094 N N . ILE A 1 266 ? 8.922 -16.259 -27.734 1.00 89.62 266 ILE A N 1
ATOM 2095 C CA . ILE A 1 266 ? 8.780 -17.599 -27.148 1.00 89.62 266 ILE A CA 1
ATOM 2096 C C . ILE A 1 266 ? 9.097 -18.678 -28.191 1.00 89.62 266 ILE A C 1
ATOM 2098 O O . ILE A 1 266 ? 9.822 -19.629 -27.896 1.00 89.62 266 ILE A O 1
ATOM 2102 N N . THR A 1 267 ? 8.625 -18.516 -29.426 1.00 87.06 267 THR A N 1
ATOM 2103 C CA . THR A 1 267 ? 8.871 -19.479 -30.512 1.00 87.06 267 THR A CA 1
ATOM 2104 C C . THR A 1 267 ? 10.358 -19.558 -30.879 1.00 87.06 267 THR A C 1
ATOM 2106 O O . THR A 1 267 ? 10.909 -20.647 -31.039 1.00 87.06 267 THR A O 1
ATOM 2109 N N . VAL A 1 268 ? 11.056 -18.421 -30.954 1.00 93.25 268 VAL A N 1
ATOM 2110 C CA . VAL A 1 268 ? 12.500 -18.403 -31.243 1.00 93.25 268 VAL A CA 1
ATOM 2111 C C . VAL A 1 268 ? 13.292 -19.033 -30.097 1.00 93.25 268 VAL A C 1
ATOM 2113 O O . VAL A 1 268 ? 14.125 -19.905 -30.342 1.00 93.25 268 VAL A O 1
ATOM 2116 N N . LEU A 1 269 ? 13.011 -18.655 -28.847 1.00 93.50 269 LEU A N 1
ATOM 2117 C CA . LEU A 1 269 ? 13.714 -19.200 -27.681 1.00 93.50 269 LEU A CA 1
ATOM 2118 C C . LEU A 1 269 ? 13.518 -20.714 -27.547 1.00 93.50 269 LEU A C 1
ATOM 2120 O O . LEU A 1 269 ? 14.487 -21.444 -27.340 1.00 93.50 269 LEU A O 1
ATOM 2124 N N . THR A 1 270 ? 12.288 -21.198 -27.729 1.00 91.25 270 THR A N 1
ATOM 2125 C CA . THR A 1 270 ? 11.992 -22.638 -27.699 1.00 91.25 270 THR A CA 1
ATOM 2126 C C . THR A 1 270 ? 12.714 -23.387 -28.819 1.00 91.25 270 THR A C 1
ATOM 2128 O O . THR A 1 270 ? 13.278 -24.450 -28.564 1.00 91.25 270 THR A O 1
ATOM 2131 N N . SER A 1 271 ? 12.804 -22.815 -30.025 1.00 91.06 271 SER A N 1
ATOM 2132 C CA . SER A 1 271 ? 13.548 -23.426 -31.136 1.00 91.06 271 SER A CA 1
ATOM 2133 C C . SER A 1 271 ? 15.047 -23.586 -30.841 1.00 91.06 271 SER A C 1
ATOM 2135 O O . SER A 1 271 ? 15.616 -24.642 -31.114 1.00 91.06 271 SER A O 1
ATOM 2137 N N . ILE A 1 272 ? 15.680 -22.590 -30.209 1.00 93.38 272 ILE A N 1
ATOM 2138 C CA . ILE A 1 272 ? 17.103 -22.642 -29.842 1.00 93.38 272 ILE A CA 1
ATOM 2139 C C . ILE A 1 272 ? 17.339 -23.740 -28.803 1.00 93.38 272 ILE A C 1
ATOM 2141 O O . ILE A 1 272 ? 18.261 -24.542 -28.954 1.00 93.38 272 ILE A O 1
ATOM 2145 N N . VAL A 1 273 ? 16.481 -23.820 -27.780 1.00 94.50 273 VAL A N 1
ATOM 2146 C CA . VAL A 1 273 ? 16.564 -24.868 -26.751 1.00 94.50 273 VAL A CA 1
ATOM 2147 C C . VAL A 1 273 ? 16.428 -26.257 -27.380 1.00 94.50 273 VAL A C 1
ATOM 2149 O O . VAL A 1 273 ? 17.207 -27.149 -27.053 1.00 94.50 273 VAL A O 1
ATOM 2152 N N . LEU A 1 274 ? 15.509 -26.441 -28.331 1.00 91.75 274 LEU A N 1
ATOM 2153 C CA . LEU A 1 274 ? 15.346 -27.716 -29.035 1.00 91.75 274 LEU A CA 1
ATOM 2154 C C . LEU A 1 274 ? 16.577 -28.097 -29.866 1.00 91.75 274 LEU A C 1
ATOM 2156 O O . LEU A 1 274 ? 16.974 -29.261 -29.852 1.00 91.75 274 LEU A O 1
ATOM 2160 N N . VAL A 1 275 ? 17.215 -27.141 -30.548 1.00 91.88 275 VAL A N 1
ATOM 2161 C CA . VAL A 1 275 ? 18.456 -27.394 -31.302 1.00 91.88 275 VAL A CA 1
ATOM 2162 C C . VAL A 1 275 ? 19.590 -27.815 -30.367 1.00 91.88 275 VAL A C 1
ATOM 2164 O O . VAL A 1 275 ? 20.333 -28.745 -30.690 1.00 91.88 275 VAL A O 1
ATOM 2167 N N . VAL A 1 276 ? 19.705 -27.181 -29.196 1.00 95.62 276 VAL A N 1
ATOM 2168 C CA . VAL A 1 276 ? 20.696 -27.559 -28.178 1.00 95.62 276 VAL A CA 1
ATOM 2169 C C . VAL A 1 276 ? 20.424 -28.973 -27.670 1.00 95.62 276 VAL A C 1
ATOM 2171 O O . VAL A 1 276 ? 21.323 -29.809 -27.714 1.00 95.62 276 VAL A O 1
ATOM 2174 N N . LEU A 1 277 ? 19.182 -29.281 -27.283 1.00 93.88 277 LEU A N 1
ATOM 2175 C CA . LEU A 1 277 ? 18.800 -30.616 -26.811 1.00 93.88 277 LEU A CA 1
ATOM 2176 C C . LEU A 1 277 ? 19.045 -31.696 -27.871 1.00 93.88 277 LEU A C 1
ATOM 2178 O O . LEU A 1 277 ? 19.568 -32.763 -27.552 1.00 93.88 277 LEU A O 1
ATOM 2182 N N . PHE A 1 278 ? 18.720 -31.416 -29.135 1.00 93.94 278 PHE A N 1
ATOM 2183 C CA . PHE A 1 278 ? 18.957 -32.344 -30.239 1.00 93.94 278 PHE A CA 1
ATOM 2184 C C . PHE A 1 278 ? 20.452 -32.578 -30.474 1.00 93.94 278 PHE A C 1
ATOM 2186 O O . PHE A 1 278 ? 20.878 -33.717 -30.652 1.00 93.94 278 PHE A O 1
ATOM 2193 N N . SER A 1 279 ? 21.258 -31.516 -30.419 1.00 91.31 279 SER A N 1
ATOM 2194 C CA . SER A 1 279 ? 22.713 -31.604 -30.574 1.00 91.31 279 SER A CA 1
ATOM 2195 C C . SER A 1 279 ? 23.344 -32.420 -29.443 1.00 91.31 279 SER A C 1
ATOM 2197 O O . SER A 1 279 ? 24.134 -33.323 -29.711 1.00 91.31 279 SER A O 1
ATOM 2199 N N . THR A 1 280 ? 22.932 -32.184 -28.192 1.00 94.12 280 THR A N 1
ATOM 2200 C CA . THR A 1 280 ? 23.389 -32.960 -27.029 1.00 94.12 280 THR A CA 1
ATOM 2201 C C . THR A 1 280 ? 22.965 -34.429 -27.122 1.00 94.12 280 THR A C 1
ATOM 2203 O O . THR A 1 280 ? 23.766 -35.324 -26.858 1.00 94.12 280 THR A O 1
ATOM 2206 N N . ALA A 1 281 ? 21.728 -34.712 -27.541 1.00 92.50 281 ALA A N 1
ATOM 2207 C CA . ALA A 1 281 ? 21.255 -36.083 -27.723 1.00 92.50 281 ALA A CA 1
ATOM 2208 C C . ALA A 1 281 ? 22.017 -36.813 -28.842 1.00 92.50 281 ALA A C 1
ATOM 2210 O O . ALA A 1 281 ? 22.384 -37.979 -28.675 1.00 92.50 281 ALA A O 1
ATOM 2211 N N . ALA A 1 282 ? 22.294 -36.130 -29.958 1.00 91.69 282 ALA A N 1
ATOM 2212 C CA . ALA A 1 282 ? 23.084 -36.670 -31.058 1.00 91.69 282 ALA A CA 1
ATOM 2213 C C . ALA A 1 282 ? 24.515 -36.992 -30.608 1.00 91.69 282 ALA A C 1
ATOM 2215 O O . ALA A 1 282 ? 25.001 -38.090 -30.871 1.00 91.69 282 ALA A O 1
ATOM 2216 N N . GLU A 1 283 ? 25.167 -36.088 -29.876 1.00 93.50 283 GLU A N 1
ATOM 2217 C CA . GLU A 1 283 ? 26.513 -36.304 -29.339 1.00 93.50 283 GLU A CA 1
ATOM 2218 C C . GLU A 1 283 ? 26.570 -37.525 -28.409 1.00 93.50 283 GLU A C 1
ATOM 2220 O O . GLU A 1 283 ? 27.427 -38.394 -28.578 1.00 93.50 283 GLU A O 1
ATOM 2225 N N . ILE A 1 284 ? 25.606 -37.663 -27.491 1.00 91.62 284 ILE A N 1
ATOM 2226 C CA . ILE A 1 284 ? 25.507 -38.834 -26.606 1.00 91.62 284 ILE A CA 1
ATOM 2227 C C . ILE A 1 284 ? 25.267 -40.118 -27.414 1.00 91.62 284 ILE A C 1
ATOM 2229 O O . ILE A 1 284 ? 25.870 -41.155 -27.124 1.00 91.62 284 ILE A O 1
ATOM 2233 N N . TYR A 1 285 ? 24.397 -40.072 -28.425 1.00 91.31 285 TYR A N 1
ATOM 2234 C CA . TYR A 1 285 ? 24.094 -41.227 -29.269 1.00 91.31 285 TYR A CA 1
ATOM 2235 C C . TYR A 1 285 ? 25.316 -41.692 -30.071 1.00 91.31 285 TYR A C 1
ATOM 2237 O O . TYR A 1 285 ? 25.603 -42.890 -30.118 1.00 91.31 285 TYR A O 1
ATOM 2245 N N . PHE A 1 286 ? 26.061 -40.758 -30.667 1.00 85.88 286 PHE A N 1
ATOM 2246 C CA . PHE A 1 286 ? 27.282 -41.070 -31.407 1.00 85.88 286 PHE A CA 1
ATOM 2247 C C . PHE A 1 286 ? 28.423 -41.511 -30.485 1.00 85.88 286 PHE A C 1
ATOM 2249 O O . PHE A 1 286 ? 29.136 -42.445 -30.836 1.00 85.88 286 PHE A O 1
ATOM 2256 N N . SER A 1 287 ? 28.546 -40.929 -29.289 1.00 81.62 287 SER A N 1
ATOM 2257 C CA . SER A 1 287 ? 29.535 -41.333 -28.278 1.00 81.62 287 SER A CA 1
ATOM 2258 C C . SER A 1 287 ? 29.319 -42.770 -27.775 1.00 81.62 287 SER A C 1
ATOM 2260 O O . SER A 1 287 ? 30.275 -43.492 -27.500 1.00 81.62 287 SER A O 1
ATOM 2262 N N . LYS A 1 288 ? 28.062 -43.238 -27.715 1.00 79.50 288 LYS A N 1
ATOM 2263 C CA . LYS A 1 288 ? 27.723 -44.615 -27.310 1.00 79.50 288 LYS A CA 1
ATOM 2264 C C . LYS A 1 288 ? 27.842 -45.662 -28.419 1.00 79.50 288 LYS A C 1
ATOM 2266 O O . LYS A 1 288 ? 27.754 -46.852 -28.114 1.00 79.50 288 LYS A O 1
ATOM 2271 N N . ARG A 1 289 ? 28.027 -45.280 -29.689 1.00 70.50 289 ARG A N 1
ATOM 2272 C CA . ARG A 1 289 ? 28.325 -46.265 -30.738 1.00 70.50 289 ARG A CA 1
ATOM 2273 C C . ARG A 1 289 ? 29.805 -46.656 -30.631 1.00 70.50 289 ARG A C 1
ATOM 2275 O O . ARG A 1 289 ? 30.651 -45.785 -30.817 1.00 70.50 289 ARG A O 1
ATOM 2282 N N . PRO A 1 290 ? 30.154 -47.930 -30.364 1.00 56.72 290 PRO A N 1
ATOM 2283 C CA . PRO A 1 290 ? 31.546 -48.355 -30.425 1.00 56.72 290 PRO A CA 1
ATOM 2284 C C . PRO A 1 290 ? 32.071 -48.082 -31.836 1.00 56.72 290 PRO A C 1
ATOM 2286 O O . PRO A 1 290 ? 31.443 -48.471 -32.825 1.00 56.72 290 PRO A O 1
ATOM 2289 N N . ALA A 1 291 ? 33.199 -47.377 -31.928 1.00 56.22 291 ALA A N 1
ATOM 2290 C CA . ALA A 1 291 ? 33.900 -47.175 -33.185 1.00 56.22 291 ALA A CA 1
ATOM 2291 C C . ALA A 1 291 ? 34.145 -48.548 -33.821 1.00 56.22 291 ALA A C 1
ATOM 2293 O O . ALA A 1 291 ? 34.838 -49.382 -33.244 1.00 56.22 291 ALA A O 1
ATOM 2294 N N . ASN A 1 292 ? 33.547 -48.802 -34.985 1.00 51.53 292 ASN A N 1
ATOM 2295 C CA . ASN A 1 292 ? 33.820 -50.008 -35.754 1.00 51.53 292 ASN A CA 1
ATOM 2296 C C . ASN A 1 292 ? 35.246 -49.849 -36.318 1.00 51.53 292 ASN A C 1
ATOM 2298 O O . ASN A 1 292 ? 35.462 -48.943 -37.129 1.00 51.53 292 ASN A O 1
ATOM 2302 N N . PRO A 1 293 ? 36.247 -50.634 -35.877 1.00 48.34 293 PRO A N 1
ATOM 2303 C CA . PRO A 1 293 ? 37.635 -50.391 -36.233 1.00 48.34 293 PRO A CA 1
ATOM 2304 C C . PRO A 1 293 ? 37.918 -51.007 -37.604 1.00 48.34 293 PRO A C 1
ATOM 2306 O O . PRO A 1 293 ? 38.535 -52.062 -37.700 1.00 48.34 293 PRO A O 1
ATOM 2309 N N . LYS A 1 294 ? 37.449 -50.374 -38.683 1.00 50.25 294 LYS A N 1
ATOM 2310 C CA . LYS A 1 294 ? 37.858 -50.726 -40.051 1.00 50.25 294 LYS A CA 1
ATOM 2311 C C . LYS A 1 294 ? 37.962 -49.494 -40.946 1.00 50.25 294 LYS A C 1
ATOM 2313 O O . LYS A 1 294 ? 37.108 -49.263 -41.789 1.00 50.25 294 LYS A O 1
ATOM 2318 N N . SER A 1 295 ? 39.047 -48.741 -40.770 1.00 51.88 295 SER A N 1
ATOM 2319 C CA . SER A 1 295 ? 39.734 -48.038 -41.868 1.00 51.88 295 SER A CA 1
ATOM 2320 C C . SER A 1 295 ? 41.096 -47.513 -41.391 1.00 51.88 295 SER A C 1
ATOM 2322 O O . SER A 1 295 ? 41.309 -46.310 -41.239 1.00 51.88 295 SER A O 1
ATOM 2324 N N . ARG A 1 296 ? 42.019 -48.430 -41.089 1.00 49.59 296 ARG A N 1
ATOM 2325 C CA . ARG A 1 296 ? 43.462 -48.145 -41.077 1.00 49.59 296 ARG A CA 1
ATOM 2326 C C . ARG A 1 296 ? 44.238 -49.436 -41.328 1.00 49.59 296 ARG A C 1
ATOM 2328 O O . ARG A 1 296 ? 44.906 -49.903 -40.422 1.00 49.59 296 ARG A O 1
ATOM 2335 N N . VAL A 1 297 ? 44.111 -50.006 -42.524 1.00 53.53 297 VAL A N 1
ATOM 2336 C CA . VAL A 1 297 ? 45.128 -50.861 -43.162 1.00 53.53 297 VAL A CA 1
ATOM 2337 C C . VAL A 1 297 ? 44.884 -50.790 -44.679 1.00 53.53 297 VAL A C 1
ATOM 2339 O O . VAL A 1 297 ? 43.748 -50.997 -45.092 1.00 53.53 297 VAL A O 1
ATOM 2342 N N . GLU A 1 298 ? 45.959 -50.488 -45.422 1.00 44.66 298 GLU A N 1
ATOM 2343 C CA . GLU A 1 298 ? 46.158 -50.561 -46.891 1.00 44.66 298 GLU A CA 1
ATOM 2344 C C . GLU A 1 298 ? 45.321 -49.588 -47.746 1.00 44.66 298 GLU A C 1
ATOM 2346 O O . GLU A 1 298 ? 44.108 -49.511 -47.611 1.00 44.66 298 GLU A O 1
ATOM 2351 N N . SER A 1 299 ? 45.873 -48.770 -48.646 1.00 37.34 299 SER A N 1
ATOM 2352 C CA . SER A 1 299 ? 47.170 -48.709 -49.342 1.00 37.34 299 SER A CA 1
ATOM 2353 C C . SER A 1 299 ? 47.411 -47.278 -49.828 1.00 37.34 299 SER A C 1
ATOM 2355 O O . SER A 1 299 ? 46.410 -46.679 -50.287 1.00 37.34 299 SER A O 1
#

Foldseek 3Di:
DVVVVVVVVVVVVVVVVVVVVVVVPDPDDDPPPCDPPDPPPPDPPPPPPPPDDDPDPVSVLVVLLVVLVVVCVVCVVVCVVLVVQADFDPLQVVQVVVLSVCSSVVPPLSVLQVQQWFDDDPCVLVQPQETAGHPVSQQPRWDFPDPDPDDDPPGTSWGKKKWKKWWAAAPVLLVQLVCLVPDDPVCNCVGPQNVDPDSSVSCNVCNVVSRVRTRMIMHIGTPSGDLSSVQRSQVSVCVVVVIDMDIDDMGHDDDPDQDPVNVVVVVVVVVVVVVVVVVVVVVVVVVPDPPPPPDPDDD

Organism: Stegodyphus mimosarum (NCBI:txid407821)

Sequence (299 aa):
MARYVVYCWLITFSYIVLLNVCSAGRLNKSRNAIFPNYPPITEIVEEPEENGELKTFDEVETKMKGLIEDVIKKVLPYVIRSSADIRLSGRCMASIFKLVLGMQKLQEWAIKMVDATGKPPSGVFQGTSMSLGDFDECVDVTVGRRNKSTLVLEEEFFHGKYCTVECKLPKGITDAIDEYENAPAMNRSRTKIAKSKTFLNMLLKYGQYLKIAAFRFGVCIPSTCDVEDLSSIVATIAKQLGFPLKVLHCQEKKKLEFTLEQTIIITVLTSIVLVVLFSTAAEIYFSKRPANPKSRVES

Radius of gyration: 31.1 Å; chains: 1; bounding box: 72×78×84 Å

Secondary structure (DSSP, 8-state):
-HHHHHHHHHHHHHHHHHHHHHTS-------------PPP--S-------TT---SHHHHHHHHHHHHHHHHHHHHHHHHHHHHT----HHHHHHHHHHHHHHHTT-HHHHHHHHTSPPPPTTGGGT--EE---HHHHHH-EEESSS-S---TT-EEEEEEEEEEEEPPPHHHHHHHHHHHHS-HHHHTTSHHHH--SGGGGGGGGHHHHHH--EEEEEEEETT--HHHHHHHHHHHHHHHTS-EEEEEEEE-------HHHHHHHHHHHHHHHHHHHHHHHHHHHHTS-----S-S--